Protein AF-G0WEN4-F1 (afdb_monomer)

Solvent-accessible surface area (backbone atoms only — not comparable to full-atom values): 15457 Å² total; per-residue (Å²): 142,81,85,82,82,86,81,86,85,87,88,85,77,70,65,64,64,54,50,54,54,47,44,39,50,52,14,53,48,41,38,72,76,72,48,90,82,70,64,63,64,61,52,27,54,52,49,50,52,52,52,55,47,43,39,59,76,50,73,64,43,35,66,63,39,35,53,49,34,23,53,53,16,22,63,47,12,55,55,48,44,57,59,51,42,69,76,64,69,64,76,86,68,91,45,61,66,60,43,51,50,46,42,24,37,26,50,36,22,50,75,70,70,35,70,41,48,80,43,76,64,41,96,84,54,44,30,36,28,38,34,41,87,70,56,77,73,52,75,88,61,80,62,55,83,78,43,32,78,63,44,53,89,68,31,32,57,35,13,24,51,35,22,29,36,42,74,72,34,33,43,42,53,51,46,78,78,39,36,47,74,57,73,39,98,48,29,30,35,39,40,33,59,76,48,73,59,81,74,94,66,61,80,89,56,47,66,58,54,52,50,48,52,47,48,54,50,54,48,49,49,52,53,48,52,52,50,50,52,50,49,50,52,51,50,54,67,55,52,78,76,61,79,85,87,78,55,70,70,65,48,60,52,60,49,45,49,51,48,49,52,50,50,47,49,54,46,49,68,48,54,80,72,111

Structure (mmCIF, N/CA/C/O backbone):
data_AF-G0WEN4-F1
#
_entry.id   AF-G0WEN4-F1
#
loop_
_atom_site.group_PDB
_atom_site.id
_atom_site.type_symbol
_atom_site.label_atom_id
_atom_site.label_alt_id
_atom_site.label_comp_id
_atom_site.label_asym_id
_atom_site.label_entity_id
_atom_site.label_seq_id
_atom_site.pdbx_PDB_ins_code
_atom_site.Cartn_x
_atom_site.Cartn_y
_atom_site.Cartn_z
_atom_site.occupancy
_atom_site.B_iso_or_equiv
_atom_site.auth_seq_id
_atom_site.auth_comp_id
_atom_site.auth_asym_id
_atom_site.auth_atom_id
_atom_site.pdbx_PDB_model_num
ATOM 1 N N . MET A 1 1 ? 58.212 -31.525 0.682 1.00 42.94 1 MET A N 1
ATOM 2 C CA . MET A 1 1 ? 57.878 -30.307 1.448 1.00 42.94 1 MET A CA 1
ATOM 3 C C . MET A 1 1 ? 57.367 -29.283 0.447 1.00 42.94 1 MET A C 1
ATOM 5 O O . MET A 1 1 ? 58.154 -28.543 -0.120 1.00 42.94 1 MET A O 1
ATOM 9 N N . SER A 1 2 ? 56.070 -29.336 0.143 1.00 37.16 2 SER A N 1
ATOM 10 C CA . SER A 1 2 ? 55.462 -28.580 -0.959 1.00 37.16 2 SER A CA 1
ATOM 11 C C . SER A 1 2 ? 54.205 -27.905 -0.418 1.00 37.16 2 SER A C 1
ATOM 13 O O . SER A 1 2 ? 53.206 -28.572 -0.162 1.00 37.16 2 SER A O 1
ATOM 15 N N . LYS A 1 3 ? 54.296 -26.601 -0.139 1.00 39.12 3 LYS A N 1
ATOM 16 C CA . LYS A 1 3 ? 53.162 -25.772 0.295 1.00 39.12 3 LYS A CA 1
ATOM 17 C C . LYS A 1 3 ? 52.240 -25.495 -0.905 1.00 39.12 3 LYS A C 1
ATOM 19 O O . LYS A 1 3 ? 52.767 -25.122 -1.953 1.00 39.12 3 LYS A O 1
ATOM 24 N N . PRO A 1 4 ? 50.907 -25.595 -0.773 1.00 37.31 4 PRO A N 1
ATOM 25 C CA . PRO A 1 4 ? 49.977 -25.099 -1.784 1.00 37.31 4 PRO A CA 1
ATOM 26 C C . PRO A 1 4 ? 49.772 -23.580 -1.647 1.00 37.31 4 PRO A C 1
ATOM 28 O O . PRO A 1 4 ? 49.665 -23.061 -0.535 1.00 37.31 4 PRO A O 1
ATOM 31 N N . GLN A 1 5 ? 49.692 -22.876 -2.779 1.00 36.72 5 GLN A N 1
ATOM 32 C CA . GLN A 1 5 ? 49.172 -21.506 -2.866 1.00 36.72 5 GLN A CA 1
ATOM 33 C C . GLN A 1 5 ? 47.636 -21.497 -2.716 1.00 36.72 5 GLN A C 1
ATOM 35 O O . GLN A 1 5 ? 46.987 -22.408 -3.232 1.00 36.72 5 GLN A O 1
ATOM 40 N N . PRO A 1 6 ? 47.028 -20.470 -2.090 1.00 37.00 6 PRO A N 1
ATOM 41 C CA . PRO A 1 6 ? 45.583 -20.284 -2.111 1.00 37.00 6 PRO A CA 1
ATOM 42 C C . PRO A 1 6 ? 45.168 -19.475 -3.351 1.00 37.00 6 PRO A C 1
ATOM 44 O O . PRO A 1 6 ? 45.497 -18.297 -3.484 1.00 37.00 6 PRO A O 1
ATOM 47 N N . SER A 1 7 ? 44.429 -20.104 -4.266 1.00 32.62 7 SER A N 1
ATOM 48 C CA . SER A 1 7 ? 43.727 -19.424 -5.356 1.00 32.62 7 SER A CA 1
ATOM 49 C C . SER A 1 7 ? 42.501 -18.695 -4.802 1.00 32.62 7 SER A C 1
ATOM 51 O O . SER A 1 7 ? 41.595 -19.321 -4.252 1.00 32.62 7 SER A O 1
ATOM 53 N N . GLY A 1 8 ? 42.489 -17.368 -4.932 1.00 30.45 8 GLY A N 1
ATOM 54 C CA . GLY A 1 8 ? 41.389 -16.510 -4.507 1.00 30.45 8 GLY A CA 1
ATOM 55 C C . GLY A 1 8 ? 40.106 -16.731 -5.311 1.00 30.45 8 GLY A C 1
ATOM 56 O O . GLY A 1 8 ? 40.125 -16.978 -6.515 1.00 30.45 8 GLY A O 1
ATOM 57 N N . THR A 1 9 ? 38.967 -16.603 -4.636 1.00 31.47 9 THR A N 1
ATOM 58 C CA . THR A 1 9 ? 37.650 -16.468 -5.265 1.00 31.47 9 THR A CA 1
ATOM 59 C C . THR A 1 9 ? 36.824 -15.492 -4.432 1.00 31.47 9 THR A C 1
ATOM 61 O O . THR A 1 9 ? 36.260 -15.858 -3.407 1.00 31.47 9 THR A O 1
ATOM 64 N N . THR A 1 10 ? 36.761 -14.235 -4.869 1.00 35.69 10 THR A N 1
ATOM 65 C CA . THR A 1 10 ? 35.838 -13.221 -4.336 1.00 35.69 10 THR A CA 1
ATOM 66 C C . THR A 1 10 ? 35.471 -12.247 -5.452 1.00 35.69 10 THR A C 1
ATOM 68 O O . THR A 1 10 ? 36.116 -11.223 -5.652 1.00 35.69 10 THR A O 1
ATOM 71 N N . SER A 1 11 ? 34.423 -12.572 -6.208 1.00 32.47 11 SER A N 1
ATOM 72 C CA . SER A 1 11 ? 33.846 -11.679 -7.224 1.00 32.47 11 SER A CA 1
ATOM 73 C C . SER A 1 11 ? 32.356 -11.967 -7.450 1.00 32.47 11 SER A C 1
ATOM 75 O O . SER A 1 11 ? 31.929 -12.268 -8.558 1.00 32.47 11 SER A O 1
ATOM 77 N N . ALA A 1 12 ? 31.539 -11.880 -6.392 1.00 32.66 12 ALA A N 1
ATOM 78 C CA . ALA A 1 12 ? 30.077 -11.997 -6.515 1.00 32.66 12 ALA A CA 1
ATOM 79 C C . ALA A 1 12 ? 29.258 -10.971 -5.697 1.00 32.66 12 ALA A C 1
ATOM 81 O O . ALA A 1 12 ? 28.034 -11.043 -5.695 1.00 32.66 12 ALA A O 1
ATOM 82 N N . THR A 1 13 ? 29.884 -9.988 -5.033 1.00 33.94 13 THR A N 1
ATOM 83 C CA . THR A 1 13 ? 29.186 -9.101 -4.067 1.00 33.94 13 THR A CA 1
ATOM 84 C C . THR A 1 13 ? 29.083 -7.623 -4.493 1.00 33.94 13 THR A C 1
ATOM 86 O O . THR A 1 13 ? 28.557 -6.803 -3.747 1.00 33.94 13 THR A O 1
ATOM 89 N N . SER A 1 14 ? 29.566 -7.234 -5.679 1.00 33.47 14 SER A N 1
ATOM 90 C CA . SER A 1 14 ? 29.659 -5.816 -6.092 1.00 33.47 14 SER A CA 1
ATOM 91 C C . SER A 1 14 ? 28.479 -5.287 -6.929 1.00 33.47 14 SER A C 1
ATOM 93 O O . SER A 1 14 ? 28.271 -4.073 -6.985 1.00 33.47 14 SER A O 1
ATOM 95 N N . SER A 1 15 ? 27.676 -6.156 -7.549 1.00 39.50 15 SER A N 1
ATOM 96 C CA . SER A 1 15 ? 26.618 -5.760 -8.496 1.00 39.50 15 SER A CA 1
ATOM 97 C C . SER A 1 15 ? 25.336 -5.243 -7.825 1.00 39.50 15 SER A C 1
ATOM 99 O O . SER A 1 15 ? 24.789 -4.229 -8.256 1.00 39.50 15 SER A O 1
ATOM 101 N N . SER A 1 16 ? 24.895 -5.859 -6.725 1.00 48.50 16 SER A N 1
ATOM 102 C CA . SER A 1 16 ? 23.655 -5.487 -6.019 1.00 48.50 16 SER A CA 1
ATOM 103 C C . SER A 1 16 ? 23.745 -4.127 -5.315 1.00 48.50 16 SER A C 1
ATOM 105 O O . SER A 1 16 ? 22.834 -3.308 -5.411 1.00 48.50 16 SER A O 1
ATOM 107 N N . SER A 1 17 ? 24.877 -3.821 -4.673 1.00 54.62 17 SER A N 1
ATOM 108 C CA . SER A 1 17 ? 25.069 -2.544 -3.961 1.00 54.62 17 SER A CA 1
ATOM 109 C C . SER A 1 17 ? 25.081 -1.319 -4.886 1.00 54.62 17 SER A C 1
ATOM 111 O O . SER A 1 17 ? 24.659 -0.232 -4.485 1.00 54.62 17 SER A O 1
ATOM 113 N N . SER A 1 18 ? 25.531 -1.492 -6.130 1.00 61.03 18 SER A N 1
ATOM 114 C CA . SER A 1 18 ? 25.559 -0.431 -7.143 1.00 61.03 18 SER A CA 1
ATOM 115 C C . SER A 1 18 ? 24.158 -0.156 -7.703 1.00 61.03 18 SER A C 1
ATOM 117 O O . SER A 1 18 ? 23.782 1.005 -7.865 1.00 61.03 18 SER A O 1
ATOM 119 N N . GLN A 1 19 ? 23.348 -1.203 -7.903 1.00 66.25 19 GLN A N 1
ATOM 120 C CA . GLN A 1 19 ? 21.940 -1.073 -8.298 1.00 66.25 19 GLN A CA 1
ATOM 121 C C . GLN A 1 19 ? 21.082 -0.411 -7.213 1.00 66.25 19 GLN A C 1
ATOM 123 O O . GLN A 1 19 ? 20.338 0.514 -7.526 1.00 66.25 19 GLN A O 1
ATOM 128 N N . ILE A 1 20 ? 21.237 -0.795 -5.942 1.00 73.00 20 ILE A N 1
ATOM 129 C CA . ILE A 1 20 ? 20.503 -0.191 -4.813 1.00 73.00 20 ILE A CA 1
ATOM 130 C C . ILE A 1 20 ? 20.785 1.315 -4.706 1.00 73.00 20 ILE A C 1
ATOM 132 O O . ILE A 1 20 ? 19.867 2.122 -4.545 1.00 73.00 20 ILE A O 1
ATOM 136 N N . LYS A 1 21 ? 22.059 1.714 -4.834 1.00 71.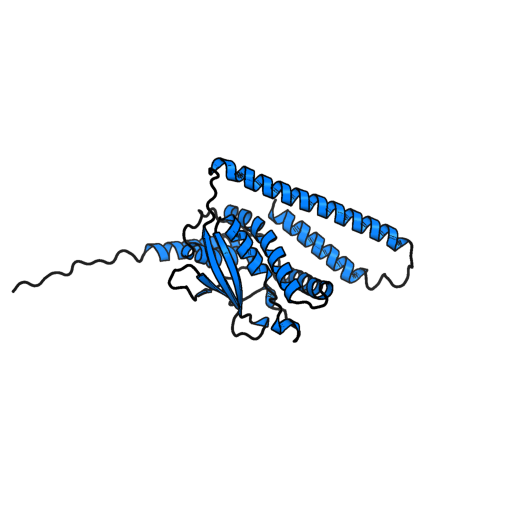44 21 LYS A N 1
ATOM 137 C CA . LYS A 1 21 ? 22.451 3.133 -4.840 1.00 71.44 21 LYS A CA 1
ATOM 138 C C . LYS A 1 21 ? 21.837 3.879 -6.021 1.00 71.44 21 LYS A C 1
ATOM 140 O O . LYS A 1 21 ? 21.329 4.980 -5.830 1.00 71.44 21 LYS A O 1
ATOM 145 N N . SER A 1 22 ? 21.840 3.273 -7.208 1.00 78.69 22 SER A N 1
ATOM 146 C CA . SER A 1 22 ? 21.204 3.853 -8.391 1.00 78.69 22 SER A CA 1
ATOM 147 C C . SER A 1 22 ? 19.699 4.043 -8.194 1.00 78.69 22 SER A C 1
ATOM 149 O O . SER A 1 22 ? 19.199 5.128 -8.459 1.00 78.69 22 SER A O 1
ATOM 151 N N . LEU A 1 23 ? 18.982 3.037 -7.681 1.00 76.94 23 LEU A N 1
ATOM 152 C CA . LEU A 1 23 ? 17.534 3.106 -7.443 1.00 76.94 23 LEU A CA 1
ATOM 153 C C . LEU A 1 23 ? 17.168 4.203 -6.440 1.00 76.94 23 LEU A C 1
ATOM 155 O O . LEU A 1 23 ? 16.237 4.975 -6.671 1.00 76.94 23 LEU A O 1
ATOM 159 N N . LYS A 1 24 ? 17.938 4.316 -5.353 1.00 77.31 24 LYS A N 1
ATOM 160 C CA . LYS A 1 24 ? 17.743 5.375 -4.360 1.00 77.31 24 LYS A CA 1
ATOM 161 C C . LYS A 1 24 ? 17.952 6.766 -4.967 1.00 77.31 24 LYS A C 1
ATOM 163 O O . LYS A 1 24 ? 17.134 7.654 -4.741 1.00 77.31 24 LYS A O 1
ATOM 168 N N . LEU A 1 25 ? 19.005 6.945 -5.769 1.00 81.19 25 LEU A N 1
ATOM 169 C CA . LEU A 1 25 ? 19.270 8.208 -6.465 1.00 81.19 25 LEU A CA 1
ATOM 170 C C . LEU A 1 25 ? 18.162 8.548 -7.467 1.00 81.19 25 LEU A C 1
ATOM 172 O O . LEU A 1 25 ? 17.709 9.687 -7.498 1.00 81.19 25 LEU A O 1
ATOM 176 N N . THR A 1 26 ? 17.680 7.568 -8.232 1.00 77.12 26 THR A N 1
ATOM 177 C CA . THR A 1 26 ? 16.555 7.748 -9.159 1.00 77.12 26 THR A CA 1
ATOM 178 C C . THR A 1 26 ? 15.280 8.168 -8.425 1.00 77.12 26 THR A C 1
ATOM 180 O O . THR A 1 26 ? 14.601 9.094 -8.865 1.00 77.12 26 THR A O 1
ATOM 183 N N . GLY A 1 27 ? 14.965 7.535 -7.289 1.00 73.12 27 GLY A N 1
ATOM 184 C CA . GLY A 1 27 ? 13.808 7.905 -6.469 1.00 73.12 27 GLY A CA 1
ATOM 185 C C . GLY A 1 27 ? 13.903 9.336 -5.932 1.00 73.12 27 GLY A C 1
ATOM 186 O O . GLY A 1 27 ? 12.938 10.097 -6.016 1.00 73.12 27 GLY A O 1
ATOM 187 N N . GLU A 1 28 ? 15.076 9.731 -5.429 1.00 79.12 28 GLU A N 1
ATOM 188 C CA . GLU A 1 28 ? 15.311 11.092 -4.937 1.00 79.12 28 GLU A CA 1
ATOM 189 C C . GLU A 1 28 ? 15.283 12.153 -6.046 1.00 79.12 28 GLU A C 1
ATOM 191 O O . GLU A 1 28 ? 14.745 13.239 -5.826 1.00 79.12 28 GLU A O 1
ATOM 196 N N . ASP A 1 29 ? 15.843 11.858 -7.220 1.00 79.62 29 ASP A N 1
ATOM 197 C CA . ASP A 1 29 ? 15.862 12.770 -8.367 1.00 79.62 29 ASP A CA 1
ATOM 198 C C . ASP A 1 29 ? 14.449 13.033 -8.900 1.00 79.62 29 ASP A C 1
ATOM 200 O O . ASP A 1 29 ? 14.045 14.186 -9.054 1.00 79.62 29 ASP A O 1
ATOM 204 N N . ILE A 1 30 ? 13.652 11.977 -9.087 1.00 76.94 30 ILE A N 1
ATOM 205 C CA . ILE A 1 30 ? 12.267 12.103 -9.558 1.00 76.94 30 ILE A CA 1
ATOM 206 C C . ILE A 1 30 ? 11.433 12.902 -8.554 1.00 76.94 30 ILE A C 1
ATOM 208 O O . ILE A 1 30 ? 10.743 13.839 -8.952 1.00 76.94 30 ILE A O 1
ATOM 212 N N . TRP A 1 31 ? 11.552 12.600 -7.257 1.00 75.12 31 TRP A N 1
ATOM 213 C CA . TRP A 1 31 ? 10.856 13.351 -6.209 1.00 75.12 31 TRP A CA 1
ATOM 214 C C . TRP A 1 31 ? 11.203 14.847 -6.215 1.00 75.12 31 TRP A C 1
ATOM 216 O O . TRP A 1 31 ? 10.349 15.699 -5.954 1.00 75.12 31 TRP A O 1
ATOM 226 N N . LYS A 1 32 ? 12.466 15.193 -6.485 1.00 73.06 32 LYS A N 1
ATOM 227 C CA . LYS A 1 32 ? 12.924 16.588 -6.493 1.00 73.06 32 LYS A CA 1
ATOM 228 C C . LYS A 1 32 ? 12.517 17.332 -7.761 1.00 73.06 32 LYS A C 1
ATOM 230 O O . LYS A 1 32 ? 12.075 18.471 -7.646 1.00 73.06 32 LYS A O 1
ATOM 235 N N . ASN A 1 33 ? 12.649 16.693 -8.921 1.00 72.31 33 ASN A N 1
ATOM 236 C CA . ASN A 1 33 ? 12.664 17.376 -10.215 1.00 72.31 33 ASN A CA 1
ATOM 237 C C . ASN A 1 33 ? 11.445 17.086 -11.102 1.00 72.31 33 ASN A C 1
ATOM 239 O O . ASN A 1 33 ? 11.198 17.831 -12.046 1.00 72.31 33 ASN A O 1
ATOM 243 N N . LYS A 1 34 ? 10.700 16.006 -10.844 1.00 61.50 34 LYS A N 1
ATOM 244 C CA . LYS A 1 34 ? 9.644 15.504 -11.745 1.00 61.50 34 LYS A CA 1
ATOM 245 C C . LYS A 1 34 ? 8.315 15.214 -11.052 1.00 61.50 34 LYS A C 1
ATOM 247 O O . LYS A 1 34 ? 7.421 14.649 -11.680 1.00 61.50 34 LYS A O 1
ATOM 252 N N . THR A 1 35 ? 8.164 15.578 -9.783 1.00 62.19 35 THR A N 1
ATOM 253 C CA . THR A 1 35 ? 6.914 15.382 -9.044 1.00 62.19 35 THR A CA 1
ATOM 254 C C . THR A 1 35 ? 6.305 16.725 -8.677 1.00 62.19 35 THR A C 1
ATOM 256 O O . THR A 1 35 ? 6.923 17.520 -7.969 1.00 62.19 35 THR A O 1
ATOM 259 N N . GLU A 1 36 ? 5.076 16.967 -9.137 1.00 62.00 36 GLU A N 1
ATOM 260 C CA . GLU A 1 36 ? 4.246 18.044 -8.606 1.00 62.00 36 GLU A CA 1
ATOM 261 C C . GLU A 1 36 ? 3.913 17.726 -7.149 1.00 62.00 36 GLU A C 1
ATOM 263 O O . GLU A 1 36 ? 3.283 16.712 -6.840 1.00 62.00 36 GLU A O 1
ATOM 268 N N . LYS A 1 37 ? 4.401 18.567 -6.238 1.00 66.31 37 LYS A N 1
ATOM 269 C CA . LYS A 1 37 ? 4.228 18.368 -4.801 1.00 66.31 37 LYS A CA 1
ATOM 270 C C . LYS A 1 37 ? 2.941 19.036 -4.364 1.00 66.31 37 LYS A C 1
ATOM 272 O O . LYS A 1 37 ? 2.753 20.231 -4.574 1.00 66.31 37 LYS A O 1
ATOM 277 N N . ILE A 1 38 ? 2.089 18.266 -3.709 1.00 62.66 38 ILE A N 1
ATOM 278 C CA . ILE A 1 38 ? 0.928 18.791 -2.997 1.00 62.66 38 ILE A CA 1
ATOM 279 C C . ILE A 1 38 ? 1.221 18.749 -1.513 1.00 62.66 38 ILE A C 1
ATOM 281 O O . ILE A 1 38 ? 2.008 17.923 -1.053 1.00 62.66 38 ILE A O 1
ATOM 285 N N . ASN A 1 39 ? 0.608 19.674 -0.777 1.00 73.06 39 ASN A N 1
ATOM 286 C CA . ASN A 1 39 ? 0.724 19.703 0.669 1.00 73.06 39 ASN A CA 1
ATOM 287 C C . ASN A 1 39 ? 0.249 18.358 1.254 1.00 73.06 39 ASN A C 1
ATOM 289 O O . ASN A 1 39 ? -0.906 17.967 1.064 1.00 73.06 39 ASN A O 1
ATOM 293 N N . THR A 1 40 ? 1.144 17.673 1.967 1.00 75.06 40 THR A N 1
ATOM 294 C CA . THR A 1 40 ? 0.871 16.407 2.653 1.00 75.06 40 THR A CA 1
ATOM 295 C C . THR A 1 40 ? -0.325 16.526 3.595 1.00 75.06 40 THR A C 1
ATOM 297 O O . THR A 1 40 ? -1.159 15.630 3.625 1.00 75.06 40 THR A O 1
ATOM 300 N N . GLU A 1 41 ? -0.490 17.660 4.280 1.00 77.38 41 GLU A N 1
ATOM 301 C CA . GLU A 1 41 ? -1.618 17.897 5.189 1.00 77.38 41 GLU A CA 1
ATOM 302 C C . GLU A 1 41 ? -2.958 17.860 4.452 1.00 77.38 41 GLU A C 1
ATOM 304 O O . GLU A 1 41 ? -3.919 17.259 4.926 1.00 77.38 41 GLU A O 1
ATOM 309 N N . LEU A 1 42 ? -3.026 18.457 3.257 1.00 79.25 42 LEU A N 1
ATOM 310 C CA . LEU A 1 42 ? -4.241 18.438 2.446 1.00 79.25 42 LEU A CA 1
ATOM 311 C C . LEU A 1 42 ? -4.611 17.000 2.071 1.00 79.25 42 LEU A C 1
ATOM 313 O O . LEU A 1 42 ? -5.787 16.634 2.117 1.00 79.25 42 LEU A O 1
ATOM 317 N N . PHE A 1 43 ? -3.615 16.183 1.726 1.00 78.44 43 PHE A N 1
ATOM 318 C CA . PHE A 1 43 ? -3.816 14.772 1.420 1.00 78.44 43 PHE A CA 1
ATOM 319 C C . PHE A 1 43 ? -4.270 13.979 2.654 1.00 78.44 43 PHE A C 1
ATOM 321 O O . PHE A 1 43 ? -5.266 13.260 2.572 1.00 78.44 43 PHE A O 1
ATOM 328 N N . THR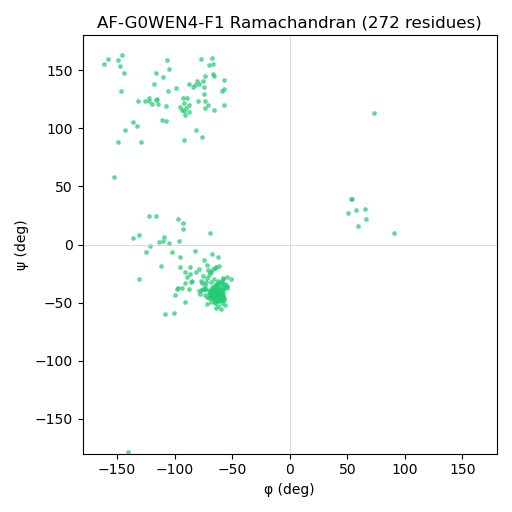 A 1 44 ? -3.620 14.168 3.803 1.00 81.00 44 THR A N 1
ATOM 329 C CA . THR A 1 44 ? -3.960 13.497 5.067 1.00 81.00 44 THR A CA 1
ATOM 330 C C . THR A 1 44 ? -5.362 13.866 5.552 1.00 81.00 44 THR A C 1
ATOM 332 O O . THR A 1 44 ? -6.147 12.979 5.884 1.00 81.00 44 THR A O 1
ATOM 335 N N . LEU A 1 45 ? -5.739 15.148 5.508 1.00 82.44 45 LEU A N 1
ATOM 336 C CA . LEU A 1 45 ? -7.083 15.611 5.878 1.00 82.44 45 LEU A CA 1
ATOM 337 C C . LEU A 1 45 ? -8.158 15.085 4.921 1.00 82.44 45 LEU A C 1
ATOM 339 O O . LEU A 1 45 ? -9.237 14.671 5.347 1.00 82.44 45 LEU A O 1
ATOM 343 N N . THR A 1 46 ? -7.854 15.064 3.623 1.00 84.81 46 THR A N 1
ATOM 344 C CA . THR A 1 46 ? -8.747 14.498 2.606 1.00 84.81 46 THR A CA 1
ATOM 345 C C . THR A 1 46 ? -8.973 13.009 2.851 1.00 84.81 46 THR A C 1
ATOM 347 O O . THR A 1 46 ? -10.114 12.545 2.831 1.00 84.81 46 THR A O 1
ATOM 350 N N . TYR A 1 47 ? -7.901 12.267 3.131 1.00 87.25 47 TYR A N 1
ATOM 351 C CA . TYR A 1 47 ? -7.985 10.851 3.458 1.00 87.25 47 TYR A CA 1
ATOM 352 C C . TYR A 1 47 ? -8.782 10.610 4.744 1.00 87.25 47 TYR A C 1
ATOM 354 O O . TYR A 1 47 ? -9.709 9.803 4.737 1.00 87.25 47 TYR A O 1
ATOM 362 N N . GLY A 1 48 ? -8.518 11.374 5.807 1.00 87.38 48 GLY A N 1
ATOM 363 C CA . GLY A 1 48 ? -9.273 11.292 7.059 1.00 87.38 48 GLY A CA 1
ATOM 364 C C . GLY A 1 48 ? -10.768 11.556 6.874 1.00 87.38 48 GLY A C 1
ATOM 365 O O . GLY A 1 48 ? -11.595 10.845 7.447 1.00 87.38 48 GLY A O 1
ATOM 366 N N . SER A 1 49 ? -11.141 12.504 6.004 1.00 87.31 49 SER A N 1
ATOM 367 C CA . SER A 1 49 ? -12.547 12.734 5.650 1.00 87.31 49 SER A CA 1
ATOM 368 C C . SER A 1 49 ? -13.174 11.537 4.933 1.00 87.31 49 SER A C 1
ATOM 370 O O . SER A 1 49 ? -14.339 11.239 5.192 1.00 87.31 49 SER A O 1
ATOM 372 N N . ILE A 1 50 ? -12.437 10.858 4.046 1.00 85.62 50 ILE A N 1
ATOM 373 C CA . ILE A 1 50 ? -12.920 9.647 3.366 1.00 85.62 50 ILE A CA 1
ATOM 374 C C . ILE A 1 50 ? -13.137 8.529 4.387 1.00 85.62 50 ILE A C 1
ATOM 376 O O . ILE A 1 50 ? -14.211 7.934 4.408 1.00 85.62 50 ILE A O 1
ATOM 380 N N . VAL A 1 51 ? -12.159 8.264 5.262 1.00 87.31 51 VAL A N 1
ATOM 381 C CA . VAL A 1 51 ? -12.280 7.203 6.276 1.00 87.31 51 VAL A CA 1
ATOM 382 C C . VAL A 1 51 ? -13.442 7.488 7.226 1.00 87.31 51 VAL A C 1
ATOM 384 O O . VAL A 1 51 ? -14.275 6.614 7.452 1.00 87.31 51 VAL A O 1
ATOM 387 N N . SER A 1 52 ? -13.554 8.722 7.726 1.00 86.88 52 SER A N 1
ATOM 388 C CA . SER A 1 52 ? -14.655 9.134 8.604 1.00 86.88 52 SER A CA 1
ATOM 389 C C . SER A 1 52 ? -16.019 8.959 7.933 1.00 86.88 52 SER A C 1
ATOM 391 O O . SER A 1 52 ? -16.955 8.434 8.539 1.00 86.88 52 SER A O 1
ATOM 393 N N . GLN A 1 53 ? -16.132 9.329 6.655 1.00 86.06 53 GLN A N 1
ATOM 394 C CA . GLN A 1 53 ? -17.359 9.115 5.900 1.00 86.06 53 GLN A CA 1
ATOM 395 C C . GLN A 1 53 ? -17.686 7.626 5.744 1.00 86.06 53 GLN A C 1
ATOM 397 O O . GLN A 1 53 ? -18.819 7.243 6.011 1.00 86.06 53 GLN A O 1
ATOM 402 N N . LEU A 1 54 ? -16.718 6.783 5.371 1.00 83.19 54 LEU A N 1
ATOM 403 C CA . LEU A 1 54 ? -16.942 5.340 5.232 1.00 83.19 54 LEU A CA 1
ATOM 404 C C . LEU A 1 54 ? -17.385 4.714 6.561 1.00 83.19 54 LEU A C 1
ATOM 406 O O . LEU A 1 54 ? -18.325 3.924 6.579 1.00 83.19 54 LEU A O 1
ATOM 410 N N . CYS A 1 55 ? -16.770 5.106 7.680 1.00 86.75 55 CYS A N 1
ATOM 411 C CA . CYS A 1 55 ? -17.180 4.653 9.009 1.00 86.75 55 CYS A CA 1
ATOM 412 C C . CYS A 1 55 ? -18.636 5.028 9.330 1.00 86.75 55 CYS A C 1
ATOM 414 O O . CYS A 1 55 ? -19.360 4.223 9.918 1.00 86.75 55 CYS A O 1
ATOM 416 N N . ASN A 1 56 ? -19.082 6.221 8.929 1.00 87.38 56 ASN A N 1
ATOM 417 C CA . ASN A 1 56 ? -20.470 6.650 9.112 1.00 87.38 56 ASN A CA 1
ATOM 418 C C . ASN A 1 56 ? -21.433 5.903 8.177 1.00 87.38 56 ASN A C 1
ATOM 420 O O . ASN A 1 56 ? -22.473 5.423 8.627 1.00 87.38 56 ASN A O 1
ATOM 424 N N . ASP A 1 57 ? -21.074 5.766 6.900 1.00 86.31 57 ASP A N 1
ATOM 425 C CA . ASP A 1 57 ? -21.901 5.125 5.873 1.00 86.31 57 ASP A CA 1
ATOM 426 C C . ASP A 1 57 ? -22.118 3.629 6.166 1.00 86.31 57 ASP A C 1
ATOM 428 O O . ASP A 1 57 ? -23.213 3.104 5.952 1.00 86.31 57 ASP A O 1
ATOM 432 N N . PHE A 1 58 ? -21.107 2.952 6.720 1.00 87.75 58 PHE A N 1
ATOM 433 C CA . PHE A 1 58 ? -21.179 1.545 7.128 1.00 87.75 58 PHE A CA 1
ATOM 434 C C . PHE A 1 58 ? -21.573 1.338 8.595 1.00 87.75 58 PHE A C 1
ATOM 436 O O . PHE A 1 58 ? -21.452 0.227 9.099 1.00 87.75 58 PHE A O 1
ATOM 443 N N . GLN A 1 59 ? -22.067 2.370 9.288 1.00 88.25 59 GLN A N 1
ATOM 444 C CA . GLN A 1 59 ? -22.554 2.260 10.671 1.00 88.25 59 GLN A CA 1
ATOM 445 C C . GLN A 1 59 ? -21.526 1.633 11.636 1.00 88.25 59 GLN A C 1
ATOM 447 O O . GLN A 1 59 ? -21.893 0.874 12.530 1.00 88.25 59 GLN A O 1
ATOM 452 N N . ARG A 1 60 ? -20.241 1.983 11.472 1.00 84.62 60 ARG A N 1
ATOM 453 C CA . ARG A 1 60 ? -19.098 1.472 12.259 1.00 84.62 60 ARG A CA 1
ATOM 454 C C . ARG A 1 60 ? -18.799 -0.024 12.065 1.00 84.62 60 ARG A C 1
ATOM 456 O O . ARG A 1 60 ? -18.132 -0.622 12.899 1.00 84.62 60 ARG A O 1
ATOM 463 N N . ASP A 1 61 ? -19.239 -0.619 10.957 1.00 91.19 61 ASP A N 1
ATOM 464 C CA . ASP A 1 61 ? -18.777 -1.937 10.505 1.00 91.19 61 ASP A CA 1
ATOM 465 C C . ASP A 1 61 ? -17.374 -1.810 9.879 1.00 91.19 61 ASP A C 1
ATOM 467 O O . ASP A 1 61 ? -17.217 -1.471 8.699 1.00 91.19 61 ASP A O 1
ATOM 471 N N . PHE A 1 62 ? -16.338 -2.011 10.697 1.00 91.69 62 PHE A N 1
ATOM 472 C CA . PHE A 1 62 ? -14.949 -1.768 10.305 1.00 91.69 62 PHE A CA 1
ATOM 473 C C . PHE A 1 62 ? -14.419 -2.780 9.282 1.00 91.69 62 PHE A C 1
ATOM 475 O O . PHE A 1 62 ? -13.549 -2.426 8.485 1.00 91.69 62 PHE A O 1
ATOM 482 N N . GLU A 1 63 ? -14.961 -3.999 9.231 1.00 92.06 63 GLU A N 1
ATOM 483 C CA . GLU A 1 63 ? -14.601 -4.989 8.209 1.00 92.06 63 GLU A CA 1
ATOM 484 C C . GLU A 1 63 ? -14.984 -4.489 6.813 1.00 92.06 63 GLU A C 1
ATOM 486 O O . GLU A 1 63 ? -14.137 -4.426 5.916 1.00 92.06 63 GLU A O 1
ATOM 491 N N . LYS A 1 64 ? -16.223 -4.009 6.645 1.00 91.06 64 LYS A N 1
ATOM 492 C CA . LYS A 1 64 ? -16.666 -3.417 5.372 1.00 91.06 64 LYS A CA 1
ATOM 493 C C . LYS A 1 64 ? -15.886 -2.162 5.007 1.00 91.06 64 LYS A C 1
ATOM 495 O O . LYS A 1 64 ? -15.616 -1.931 3.824 1.00 91.06 64 LYS A O 1
ATOM 500 N N . VAL A 1 65 ? -15.516 -1.345 5.996 1.00 90.81 65 VAL A N 1
ATOM 501 C CA . VAL A 1 65 ? -14.660 -0.172 5.765 1.00 90.81 65 VAL A CA 1
ATOM 502 C C . VAL A 1 65 ? -13.298 -0.620 5.232 1.00 90.81 65 VAL A C 1
ATOM 504 O O . VAL A 1 65 ? -12.851 -0.098 4.211 1.00 90.81 65 VAL A O 1
ATOM 507 N N . ASN A 1 66 ? -12.673 -1.626 5.847 1.00 93.94 66 ASN A N 1
ATOM 508 C CA . ASN A 1 66 ? -11.391 -2.171 5.401 1.00 93.94 66 ASN A CA 1
ATOM 509 C C . ASN A 1 66 ? -11.459 -2.711 3.967 1.00 93.94 66 ASN A C 1
ATOM 511 O O . ASN A 1 66 ? -10.568 -2.411 3.169 1.00 93.94 66 ASN A O 1
ATOM 515 N N . GLU A 1 67 ? -12.506 -3.465 3.622 1.00 93.38 67 GLU A N 1
ATOM 516 C CA . GLU A 1 67 ? -12.727 -3.973 2.262 1.00 93.38 67 GLU A CA 1
ATOM 517 C C . GLU A 1 67 ? -12.874 -2.836 1.243 1.00 93.38 67 GLU A C 1
ATOM 519 O O . GLU A 1 67 ? -12.281 -2.878 0.159 1.00 93.38 67 GLU A O 1
ATOM 524 N N . ASN A 1 68 ? -13.621 -1.783 1.590 1.00 89.56 68 ASN A N 1
ATOM 525 C CA . ASN A 1 68 ? -13.803 -0.627 0.715 1.00 89.56 68 ASN A CA 1
ATOM 526 C C . ASN A 1 68 ? -12.513 0.178 0.545 1.00 89.56 68 ASN A C 1
ATOM 528 O O . ASN A 1 68 ? -12.186 0.552 -0.581 1.00 89.56 68 ASN A O 1
ATOM 532 N N . LEU A 1 69 ? -11.749 0.397 1.619 1.00 90.69 69 LEU A N 1
ATOM 533 C CA . LEU A 1 69 ? -10.439 1.050 1.552 1.00 90.69 69 LEU A CA 1
ATOM 534 C C . LEU A 1 69 ? -9.474 0.259 0.665 1.00 90.69 69 LEU A C 1
ATOM 536 O O . LEU A 1 69 ? -8.818 0.838 -0.204 1.00 90.69 69 LEU A O 1
ATOM 540 N N . PHE A 1 70 ? -9.439 -1.067 0.819 1.00 92.12 70 PHE A N 1
ATOM 541 C CA . PHE A 1 70 ? -8.627 -1.942 -0.021 1.00 92.12 70 PHE A CA 1
ATOM 542 C C . PHE A 1 70 ? -9.051 -1.865 -1.494 1.00 92.12 70 PHE A C 1
ATOM 544 O O . PHE A 1 70 ? -8.218 -1.666 -2.377 1.00 92.12 70 PHE A O 1
ATOM 551 N N . SER A 1 71 ? -10.352 -1.973 -1.774 1.00 88.12 71 SER A N 1
ATOM 552 C CA . SER A 1 71 ? -10.902 -1.904 -3.133 1.00 88.12 71 SER A CA 1
ATOM 553 C C . SER A 1 71 ? -10.642 -0.546 -3.796 1.00 88.12 71 SER A C 1
ATOM 555 O O . SER A 1 71 ? -10.242 -0.470 -4.963 1.00 88.12 71 SER A O 1
ATOM 557 N N . MET A 1 72 ? -10.802 0.549 -3.048 1.00 86.19 72 MET A N 1
ATOM 558 C CA . MET A 1 72 ? -10.466 1.893 -3.511 1.00 86.19 72 MET A CA 1
ATOM 559 C C . MET A 1 72 ? -8.978 1.987 -3.856 1.00 86.19 72 MET A C 1
ATOM 561 O O . MET A 1 72 ? -8.635 2.411 -4.961 1.00 86.19 72 MET A O 1
ATOM 565 N N . GLY A 1 73 ? -8.106 1.506 -2.967 1.00 86.69 73 GLY A N 1
ATOM 566 C CA . GLY A 1 73 ? -6.665 1.447 -3.194 1.00 86.69 73 GLY A CA 1
ATOM 567 C C . GLY A 1 73 ? -6.292 0.636 -4.434 1.00 86.69 73 GLY A C 1
ATOM 568 O O . GLY A 1 73 ? -5.510 1.106 -5.254 1.00 86.69 73 GLY A O 1
ATOM 569 N N . TYR A 1 74 ? -6.899 -0.535 -4.633 1.00 86.56 74 TYR A N 1
ATOM 570 C CA . TYR A 1 74 ? -6.653 -1.389 -5.801 1.00 86.56 74 TYR A CA 1
ATOM 571 C C . TYR A 1 74 ? -6.918 -0.652 -7.116 1.00 86.56 74 TYR A C 1
ATOM 573 O O . TYR A 1 74 ? -6.066 -0.631 -8.007 1.00 86.56 74 TYR A O 1
ATOM 581 N N . ASN A 1 75 ? -8.058 0.034 -7.219 1.00 85.06 75 ASN A N 1
ATOM 582 C CA . ASN A 1 75 ? -8.401 0.807 -8.414 1.00 85.06 75 ASN A CA 1
ATOM 583 C C . ASN A 1 75 ? -7.428 1.971 -8.665 1.00 85.06 75 ASN A C 1
ATOM 585 O O . ASN A 1 75 ? -7.151 2.307 -9.820 1.00 85.06 75 ASN A O 1
ATOM 589 N N . ILE A 1 76 ? -6.904 2.579 -7.598 1.00 85.44 76 ILE A N 1
ATOM 590 C CA . ILE A 1 76 ? -5.877 3.621 -7.683 1.00 85.44 76 ILE A CA 1
ATOM 591 C C . ILE A 1 76 ? -4.559 3.012 -8.168 1.00 85.44 76 ILE A C 1
ATOM 593 O O . ILE A 1 76 ? -3.991 3.505 -9.139 1.00 85.44 76 ILE A O 1
ATOM 597 N N . GLY A 1 77 ? -4.111 1.910 -7.562 1.00 82.81 77 GLY A N 1
ATOM 598 C CA . GLY A 1 77 ? -2.859 1.225 -7.896 1.00 82.81 77 GLY A CA 1
ATOM 599 C C . GLY A 1 77 ? -2.783 0.772 -9.352 1.00 82.81 77 GLY A C 1
ATOM 600 O O . GLY A 1 77 ? -1.763 0.976 -10.010 1.00 82.81 77 GLY A O 1
ATOM 601 N N . VAL A 1 78 ? -3.893 0.258 -9.891 1.00 82.00 78 VAL A N 1
ATOM 602 C CA . VAL A 1 78 ? -4.009 -0.145 -11.304 1.00 82.00 78 VAL A CA 1
ATOM 603 C C . VAL A 1 78 ? -3.725 1.010 -12.273 1.00 82.00 78 VAL A C 1
ATOM 605 O O . VAL A 1 78 ? -3.246 0.775 -13.379 1.00 82.00 78 VAL A O 1
ATOM 608 N N . ARG A 1 79 ? -4.010 2.257 -11.878 1.00 82.69 79 ARG A N 1
ATOM 609 C CA . ARG A 1 79 ? -3.749 3.457 -12.693 1.00 82.69 79 ARG A CA 1
ATOM 610 C C . ARG A 1 79 ? -2.397 4.089 -12.369 1.00 82.69 79 ARG A C 1
ATOM 612 O O . ARG A 1 79 ? -1.718 4.567 -13.270 1.00 82.69 79 ARG A O 1
ATOM 619 N N . LEU A 1 80 ? -2.008 4.074 -11.096 1.00 81.75 80 LEU A N 1
ATOM 620 C CA . LEU A 1 80 ? -0.784 4.696 -10.590 1.00 81.75 80 LEU A CA 1
ATOM 621 C C . LEU A 1 80 ? 0.481 4.070 -11.187 1.00 81.75 80 LEU A C 1
ATOM 623 O O . LEU A 1 80 ? 1.465 4.761 -11.435 1.00 81.75 80 LEU A O 1
ATOM 627 N N . ILE A 1 81 ? 0.448 2.762 -11.447 1.00 82.06 81 ILE A N 1
ATOM 628 C CA . ILE A 1 81 ? 1.585 2.028 -12.009 1.00 82.06 81 ILE A CA 1
ATOM 629 C C . ILE A 1 81 ? 2.033 2.556 -13.379 1.00 82.06 81 ILE A C 1
ATOM 631 O O . ILE A 1 81 ? 3.222 2.519 -13.683 1.00 82.06 81 ILE A O 1
ATOM 635 N N . GLU A 1 82 ? 1.117 3.077 -14.199 1.00 77.50 82 GLU A N 1
ATOM 636 C CA . GLU A 1 82 ? 1.462 3.629 -15.515 1.00 77.50 82 GLU A CA 1
ATOM 637 C C . GLU A 1 82 ? 2.297 4.905 -15.378 1.00 77.50 82 GLU A C 1
ATOM 639 O O . GLU A 1 82 ? 3.343 5.029 -16.015 1.00 77.50 82 GLU A O 1
ATOM 644 N N . ASP A 1 83 ? 1.877 5.810 -14.492 1.00 77.69 83 ASP A N 1
ATOM 645 C CA . ASP A 1 83 ? 2.614 7.035 -14.170 1.00 77.69 83 ASP A CA 1
ATOM 646 C C . ASP A 1 83 ? 3.980 6.708 -13.543 1.00 77.69 83 ASP A C 1
ATOM 648 O O . ASP A 1 83 ? 5.008 7.264 -13.934 1.00 77.69 83 ASP A O 1
ATOM 652 N N . PHE A 1 84 ? 4.027 5.714 -12.650 1.00 79.94 84 PHE A N 1
ATOM 653 C CA . PHE A 1 84 ? 5.280 5.243 -12.063 1.00 79.94 84 PHE A CA 1
ATOM 654 C C . PHE A 1 84 ? 6.273 4.736 -13.123 1.00 79.94 84 PHE A C 1
ATOM 656 O O . PHE A 1 84 ? 7.445 5.125 -13.115 1.00 79.94 84 PHE A O 1
ATOM 663 N N . LEU A 1 85 ? 5.825 3.888 -14.053 1.00 80.56 85 LEU A N 1
ATOM 664 C CA . LEU A 1 85 ? 6.679 3.349 -15.116 1.00 80.56 85 LEU A CA 1
ATOM 665 C C . LEU A 1 85 ? 7.106 4.433 -16.113 1.00 80.56 85 LEU A C 1
ATOM 667 O O . LEU A 1 85 ? 8.255 4.424 -16.555 1.00 80.56 85 LEU A O 1
ATOM 671 N N . ALA A 1 86 ? 6.230 5.393 -16.421 1.00 78.75 86 ALA A N 1
ATOM 672 C CA . ALA A 1 86 ? 6.550 6.516 -17.300 1.00 78.75 86 ALA A CA 1
ATOM 673 C C . ALA A 1 86 ? 7.645 7.427 -16.715 1.00 78.75 86 ALA A C 1
ATOM 675 O O . ALA A 1 86 ? 8.527 7.879 -17.445 1.00 78.75 86 ALA A O 1
ATOM 676 N N . ARG A 1 87 ? 7.629 7.668 -15.397 1.00 76.00 87 ARG A N 1
ATOM 677 C CA . ARG A 1 87 ? 8.629 8.514 -14.717 1.00 76.00 87 ARG A CA 1
ATOM 678 C C . ARG A 1 87 ? 9.962 7.814 -14.496 1.00 76.00 87 ARG A C 1
ATOM 680 O O . ARG A 1 87 ? 11.008 8.455 -14.596 1.00 76.00 87 ARG A O 1
ATOM 687 N N . THR A 1 88 ? 9.922 6.528 -14.153 1.00 76.06 88 THR A N 1
ATOM 688 C CA . THR A 1 88 ? 11.114 5.766 -13.751 1.00 76.06 88 THR A CA 1
ATOM 689 C C . THR A 1 88 ? 11.814 5.069 -14.913 1.00 76.06 88 THR A C 1
ATOM 691 O O . THR A 1 88 ? 13.005 4.788 -14.804 1.00 76.06 88 THR A O 1
ATOM 694 N N . ALA A 1 89 ? 11.101 4.792 -16.012 1.00 76.38 89 ALA A N 1
ATOM 695 C CA . ALA A 1 89 ? 11.591 4.025 -17.161 1.00 76.38 89 ALA A CA 1
ATOM 696 C C . ALA A 1 89 ? 12.239 2.676 -16.775 1.00 76.38 89 ALA A C 1
ATOM 698 O O . ALA A 1 89 ? 13.120 2.171 -17.474 1.00 76.38 89 ALA A O 1
ATOM 699 N N . LEU A 1 90 ? 11.818 2.091 -15.647 1.00 74.94 90 LEU A N 1
ATOM 700 C CA . LEU A 1 90 ? 12.385 0.846 -15.143 1.00 74.94 90 LEU A CA 1
ATOM 701 C C . LEU A 1 90 ? 11.886 -0.358 -15.955 1.00 74.94 90 LEU A C 1
ATOM 703 O O . LEU A 1 90 ? 10.699 -0.434 -16.291 1.00 74.94 90 LEU A O 1
ATOM 707 N N . PRO A 1 91 ? 12.761 -1.340 -16.238 1.00 73.06 91 PRO A N 1
ATOM 708 C CA . PRO A 1 91 ? 12.333 -2.605 -16.812 1.00 73.06 91 PRO A CA 1
ATOM 709 C C . PRO A 1 91 ? 11.491 -3.397 -15.804 1.00 73.06 91 PRO A C 1
ATOM 711 O O . PRO A 1 91 ? 11.557 -3.190 -14.589 1.00 73.06 91 PRO A O 1
ATOM 714 N N . ARG A 1 92 ? 10.710 -4.357 -16.310 1.00 71.25 92 ARG A N 1
ATOM 715 C CA . ARG A 1 92 ? 9.935 -5.264 -15.457 1.00 71.25 92 ARG A CA 1
ATOM 716 C C . ARG A 1 92 ? 10.871 -6.041 -14.526 1.00 71.25 92 ARG A C 1
ATOM 718 O O . ARG A 1 92 ? 11.849 -6.630 -14.974 1.00 71.25 92 ARG A O 1
ATOM 725 N N . CYS A 1 93 ? 10.530 -6.077 -13.242 1.00 76.31 93 CYS A N 1
ATOM 726 C CA . CYS A 1 93 ? 11.258 -6.868 -12.257 1.00 76.31 93 CYS A CA 1
ATOM 727 C C . CYS A 1 93 ? 10.941 -8.363 -12.421 1.00 76.31 93 CYS A C 1
ATOM 729 O O . CYS A 1 93 ? 9.775 -8.750 -12.467 1.00 76.31 93 CYS A O 1
ATOM 731 N N . GLU A 1 94 ? 11.976 -9.202 -12.487 1.00 73.56 94 GLU A N 1
ATOM 732 C CA . GLU A 1 94 ? 11.831 -10.664 -12.607 1.00 73.56 94 GLU A CA 1
ATOM 733 C C . GLU A 1 94 ? 11.653 -11.349 -11.247 1.00 73.56 94 GLU A C 1
ATOM 735 O O . GLU A 1 94 ? 10.956 -12.353 -11.133 1.00 73.56 94 GLU A O 1
ATOM 740 N N . ASN A 1 95 ? 12.266 -10.778 -10.207 1.00 80.88 95 ASN A N 1
ATOM 741 C CA . ASN A 1 95 ? 12.319 -11.347 -8.865 1.00 80.88 95 ASN A CA 1
ATOM 742 C C . ASN A 1 95 ? 11.600 -10.455 -7.851 1.00 80.88 95 ASN A C 1
ATOM 744 O O . ASN A 1 95 ? 11.663 -9.221 -7.923 1.00 80.88 95 ASN A O 1
ATOM 748 N N . LEU A 1 96 ? 10.995 -11.083 -6.838 1.00 86.62 96 LEU A N 1
ATOM 749 C CA . LEU A 1 96 ? 10.346 -10.363 -5.741 1.00 86.62 96 LEU A CA 1
ATOM 750 C C . LEU A 1 96 ? 11.343 -9.512 -4.938 1.00 86.62 96 LEU A C 1
ATOM 752 O O . LEU A 1 96 ? 10.987 -8.436 -4.474 1.00 86.62 96 LEU A O 1
ATOM 756 N N . VAL A 1 97 ? 12.604 -9.946 -4.845 1.00 88.62 97 VAL A N 1
ATOM 757 C CA . VAL A 1 97 ? 13.690 -9.189 -4.197 1.00 88.62 97 VAL A CA 1
ATOM 758 C C . VAL A 1 97 ? 13.892 -7.835 -4.872 1.00 88.62 97 VAL A C 1
ATOM 760 O O . VAL A 1 97 ? 13.730 -6.808 -4.224 1.00 88.62 97 VAL A O 1
ATOM 763 N N . ASN A 1 98 ? 14.122 -7.806 -6.185 1.00 87.38 98 ASN A N 1
ATOM 764 C CA . ASN A 1 98 ? 14.281 -6.543 -6.913 1.00 87.38 98 ASN A CA 1
ATOM 765 C C . ASN A 1 98 ? 13.003 -5.696 -6.831 1.00 87.38 98 ASN A C 1
ATOM 767 O O . ASN A 1 98 ? 13.064 -4.483 -6.661 1.00 87.38 98 ASN A O 1
ATOM 771 N N . THR A 1 99 ? 11.836 -6.346 -6.893 1.00 89.19 99 THR A N 1
ATOM 772 C CA . THR A 1 99 ? 10.538 -5.666 -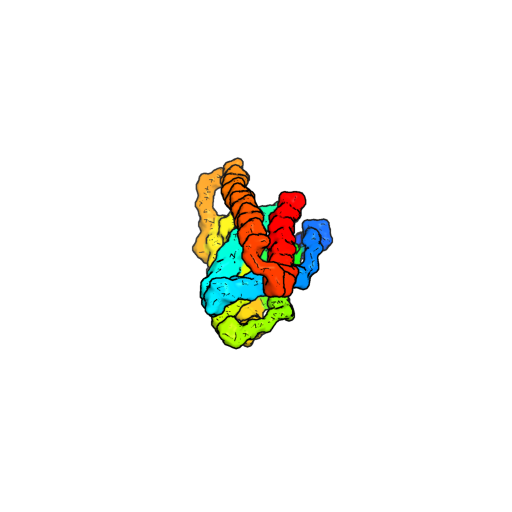6.778 1.00 89.19 99 THR A CA 1
ATOM 773 C C . THR A 1 99 ? 10.392 -4.959 -5.428 1.00 89.19 99 THR A C 1
ATOM 775 O O . THR A 1 99 ? 9.942 -3.818 -5.378 1.00 89.19 99 THR A O 1
ATOM 778 N N . SER A 1 100 ? 10.808 -5.602 -4.334 1.00 91.06 100 SER A N 1
ATOM 779 C CA . SER A 1 100 ? 10.752 -5.021 -2.988 1.00 91.06 100 SER A CA 1
ATOM 780 C C . SER A 1 100 ? 11.621 -3.768 -2.859 1.00 91.06 100 SER A C 1
ATOM 782 O O . SER A 1 100 ? 11.175 -2.771 -2.292 1.00 91.06 100 SER A O 1
ATOM 784 N N . GLU A 1 101 ? 12.818 -3.782 -3.455 1.00 89.75 101 GLU A N 1
ATOM 785 C CA . GLU A 1 101 ? 13.746 -2.650 -3.450 1.00 89.75 101 GLU A CA 1
ATOM 786 C C . GLU A 1 101 ? 13.183 -1.485 -4.262 1.00 89.75 101 GLU A C 1
ATOM 788 O O . GLU A 1 101 ? 13.207 -0.348 -3.800 1.00 89.75 101 GLU A O 1
ATOM 793 N N . VAL A 1 102 ? 12.603 -1.763 -5.434 1.00 89.88 102 VAL A N 1
ATOM 794 C CA . VAL A 1 102 ? 11.941 -0.746 -6.264 1.00 89.88 102 VAL A CA 1
ATOM 795 C C . VAL A 1 102 ? 10.747 -0.128 -5.533 1.00 89.88 102 VAL A C 1
ATOM 797 O O . VAL A 1 102 ? 10.572 1.092 -5.566 1.00 89.88 102 VAL A O 1
ATOM 800 N N . ILE A 1 103 ? 9.942 -0.934 -4.836 1.00 90.88 103 ILE A N 1
ATOM 801 C CA . ILE A 1 103 ? 8.816 -0.428 -4.043 1.00 90.88 103 ILE A CA 1
ATOM 802 C C . ILE A 1 103 ? 9.323 0.497 -2.932 1.00 90.88 103 ILE A C 1
ATOM 804 O O . ILE A 1 103 ? 8.879 1.641 -2.839 1.00 90.88 103 ILE A O 1
ATOM 808 N N . SER A 1 104 ? 10.269 0.027 -2.117 1.00 89.75 104 SER A N 1
ATOM 809 C CA . SER A 1 104 ? 10.789 0.771 -0.965 1.00 89.75 104 SER A CA 1
ATOM 810 C C . SER A 1 104 ? 11.539 2.045 -1.368 1.00 89.75 104 SER A C 1
ATOM 812 O O . SER A 1 104 ? 11.254 3.124 -0.850 1.00 89.75 104 SER A O 1
ATOM 814 N N . LEU A 1 105 ? 12.487 1.941 -2.302 1.00 86.50 105 LEU A N 1
ATOM 815 C CA . LEU A 1 105 ? 13.438 3.012 -2.606 1.00 86.50 105 LEU A CA 1
ATOM 816 C C . LEU A 1 105 ? 12.937 3.984 -3.673 1.00 86.50 105 LEU A C 1
ATOM 818 O O . LEU A 1 105 ? 13.348 5.144 -3.670 1.0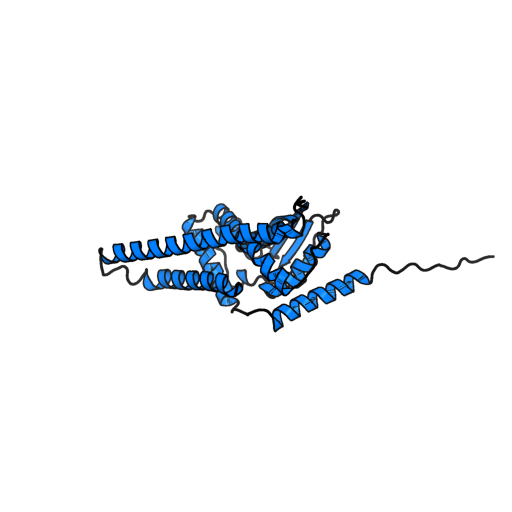0 86.50 105 LEU A O 1
ATOM 822 N N . CYS A 1 106 ? 12.072 3.531 -4.585 1.00 85.81 106 CYS A N 1
ATOM 823 C CA . CYS A 1 106 ? 11.536 4.375 -5.651 1.00 85.81 106 CYS A CA 1
ATOM 824 C C . CYS A 1 106 ? 10.066 4.713 -5.412 1.00 85.81 106 CYS A C 1
ATOM 826 O O . CYS A 1 106 ? 9.740 5.889 -5.301 1.00 85.81 106 CYS A O 1
ATOM 828 N N . ALA A 1 107 ? 9.169 3.726 -5.326 1.00 86.94 107 ALA A N 1
ATOM 829 C CA . ALA A 1 107 ? 7.727 3.997 -5.335 1.00 86.94 107 ALA A CA 1
ATOM 830 C C . ALA A 1 107 ? 7.277 4.814 -4.117 1.00 86.94 107 ALA A C 1
ATOM 832 O O . ALA A 1 107 ? 6.713 5.898 -4.269 1.00 86.94 107 ALA A O 1
ATOM 833 N N . PHE A 1 108 ? 7.589 4.347 -2.907 1.00 86.00 108 PHE A N 1
ATOM 834 C CA . PHE A 1 108 ? 7.252 5.080 -1.686 1.00 86.00 108 PHE A CA 1
ATOM 835 C C . PHE A 1 108 ? 7.943 6.446 -1.616 1.00 86.00 108 PHE A C 1
ATOM 837 O O . PHE A 1 108 ? 7.338 7.419 -1.159 1.00 86.00 108 PHE A O 1
ATOM 844 N N . LYS A 1 109 ? 9.162 6.553 -2.159 1.00 84.19 109 LYS A N 1
ATOM 845 C CA . LYS A 1 109 ? 9.898 7.816 -2.195 1.00 84.19 109 LYS A CA 1
ATOM 846 C C . LYS A 1 109 ? 9.267 8.836 -3.144 1.00 84.19 109 LYS A C 1
ATOM 848 O O . LYS A 1 109 ? 9.169 10.005 -2.791 1.00 84.19 109 LYS A O 1
ATOM 853 N N . ILE A 1 110 ? 8.817 8.400 -4.318 1.00 80.69 110 ILE A N 1
ATOM 854 C CA . ILE A 1 110 ? 8.222 9.256 -5.354 1.00 80.69 110 ILE A CA 1
ATOM 855 C C . ILE A 1 110 ? 6.809 9.713 -4.976 1.00 80.69 110 ILE A C 1
ATOM 857 O O . ILE A 1 110 ? 6.434 10.829 -5.321 1.00 80.69 110 ILE A O 1
ATOM 861 N N . PHE A 1 111 ? 6.024 8.876 -4.292 1.00 81.31 111 PHE A N 1
ATOM 862 C CA . PHE A 1 111 ? 4.623 9.197 -3.995 1.00 81.31 111 PHE A CA 1
ATOM 863 C C . PHE A 1 111 ? 4.398 9.771 -2.598 1.00 81.31 111 PHE A C 1
ATOM 865 O O . PHE A 1 111 ? 3.575 10.666 -2.440 1.00 81.31 111 PHE A O 1
ATOM 872 N N . LEU A 1 112 ? 5.110 9.268 -1.589 1.00 81.31 112 LEU A N 1
ATOM 873 C CA . LEU A 1 112 ? 4.879 9.619 -0.184 1.00 81.31 112 LEU A CA 1
ATOM 874 C C . LEU A 1 112 ? 6.113 10.229 0.490 1.00 81.31 112 LEU A C 1
ATOM 876 O O . LEU A 1 112 ? 6.048 10.585 1.659 1.00 81.31 112 LEU A O 1
ATOM 880 N N . ASN A 1 113 ? 7.236 10.360 -0.227 1.00 84.00 113 ASN A N 1
ATOM 881 C CA . ASN A 1 113 ? 8.522 10.827 0.301 1.00 84.00 113 ASN A CA 1
ATOM 882 C C . ASN A 1 113 ? 9.103 9.980 1.452 1.00 84.00 113 ASN A C 1
ATOM 884 O O . ASN A 1 113 ? 10.052 10.406 2.113 1.00 84.00 113 ASN A O 1
ATOM 888 N N . ILE A 1 114 ? 8.602 8.761 1.651 1.00 85.56 114 ILE A N 1
ATOM 889 C CA . ILE A 1 114 ? 9.073 7.840 2.691 1.00 85.56 114 ILE A CA 1
ATOM 890 C C . ILE A 1 114 ? 9.899 6.705 2.089 1.00 85.56 114 ILE A C 1
ATOM 892 O O . ILE A 1 114 ? 9.779 6.392 0.906 1.00 85.56 114 ILE A O 1
ATOM 896 N N . THR A 1 115 ? 10.727 6.074 2.917 1.00 89.31 115 THR A N 1
ATOM 897 C CA . THR A 1 115 ? 11.548 4.927 2.515 1.00 89.31 115 THR A CA 1
ATOM 898 C C . THR A 1 115 ? 11.350 3.792 3.524 1.00 89.31 115 THR A C 1
ATOM 900 O O . THR A 1 115 ? 12.080 3.736 4.518 1.00 89.31 115 THR A O 1
ATOM 903 N N . PRO A 1 116 ? 10.352 2.910 3.327 1.00 91.06 116 PRO A N 1
ATOM 904 C CA . PRO A 1 116 ? 10.079 1.822 4.260 1.00 91.06 116 PRO A CA 1
ATOM 905 C C . PRO A 1 116 ? 11.220 0.802 4.272 1.00 91.06 116 PRO A C 1
ATOM 907 O O . PRO A 1 116 ? 11.847 0.545 3.244 1.00 91.06 116 PRO A O 1
ATOM 910 N N . GLN A 1 117 ? 11.484 0.191 5.422 1.00 92.88 117 GLN A N 1
ATOM 911 C CA . GLN A 1 117 ? 12.528 -0.828 5.556 1.00 92.88 117 GLN A CA 1
ATOM 912 C C . GLN A 1 117 ? 11.993 -2.199 5.141 1.00 92.88 117 GLN A C 1
ATOM 914 O O . GLN A 1 117 ? 10.897 -2.586 5.539 1.00 92.88 117 GLN A O 1
ATOM 919 N N . ILE A 1 118 ? 12.771 -2.944 4.357 1.00 93.75 118 ILE A N 1
ATOM 920 C CA . ILE A 1 118 ? 12.412 -4.299 3.924 1.00 93.75 118 ILE A CA 1
ATOM 921 C C . ILE A 1 118 ? 12.986 -5.300 4.927 1.00 93.75 118 ILE A C 1
ATOM 923 O O . ILE A 1 118 ? 14.200 -5.362 5.116 1.00 93.75 118 ILE A O 1
ATOM 927 N N . THR A 1 119 ? 12.134 -6.115 5.541 1.00 93.19 119 THR A N 1
ATOM 928 C CA . THR A 1 119 ? 12.527 -7.089 6.571 1.00 93.19 119 THR A CA 1
ATOM 929 C C . THR A 1 119 ? 11.771 -8.415 6.426 1.00 93.19 119 THR A C 1
ATOM 931 O O . THR A 1 119 ? 10.985 -8.615 5.498 1.00 93.19 119 THR A O 1
ATOM 934 N N . ASN A 1 120 ? 12.038 -9.359 7.336 1.00 91.81 120 ASN A N 1
ATOM 935 C CA . ASN A 1 120 ? 11.282 -10.603 7.515 1.00 91.81 120 ASN A CA 1
ATOM 936 C C . ASN A 1 120 ? 11.123 -11.459 6.242 1.00 91.81 120 ASN A C 1
ATOM 938 O O . ASN A 1 120 ? 10.068 -12.053 6.015 1.00 91.81 120 ASN A O 1
ATOM 942 N N . TRP A 1 121 ? 12.155 -11.553 5.405 1.00 92.94 121 TRP A N 1
ATOM 943 C CA . TRP A 1 121 ? 12.119 -12.412 4.220 1.00 92.94 121 TRP A CA 1
ATOM 944 C C . TRP A 1 121 ? 11.834 -13.873 4.567 1.00 92.94 121 TRP A C 1
ATOM 946 O O . TRP A 1 121 ? 12.456 -14.447 5.460 1.00 92.94 121 TRP A O 1
ATOM 956 N N . ASP A 1 122 ? 10.924 -14.489 3.817 1.00 90.56 122 ASP A N 1
ATOM 957 C CA . ASP A 1 122 ? 10.741 -15.935 3.877 1.00 90.56 122 ASP A CA 1
ATOM 958 C C . ASP A 1 122 ? 11.940 -16.666 3.242 1.00 90.56 122 ASP A C 1
ATOM 960 O O . ASP A 1 122 ? 12.609 -16.145 2.346 1.00 90.56 122 ASP A O 1
ATOM 964 N N . ARG A 1 123 ? 12.192 -17.910 3.662 1.00 87.62 123 ARG A N 1
ATOM 965 C CA . ARG A 1 123 ? 13.306 -18.750 3.183 1.00 87.62 123 ARG A CA 1
ATOM 966 C C . ARG A 1 123 ? 13.284 -18.932 1.666 1.00 87.62 123 ARG A C 1
ATOM 968 O O . ARG A 1 123 ? 14.338 -18.988 1.038 1.00 87.62 123 ARG A O 1
ATOM 975 N N . LYS A 1 124 ? 12.084 -18.995 1.081 1.00 87.62 124 LYS A N 1
ATOM 976 C CA . LYS A 1 124 ? 11.865 -19.121 -0.369 1.00 87.62 124 LYS A CA 1
ATOM 977 C C . LYS A 1 124 ? 11.935 -17.791 -1.125 1.00 87.62 124 LYS A C 1
ATOM 979 O O . LYS A 1 124 ? 11.876 -17.791 -2.347 1.00 87.62 124 LYS A O 1
ATOM 984 N N . LYS A 1 125 ? 12.068 -16.665 -0.415 1.00 88.12 125 LYS A N 1
ATOM 985 C CA . LYS A 1 125 ? 11.998 -15.298 -0.960 1.00 88.12 125 LYS A CA 1
ATOM 986 C C . LYS A 1 125 ? 10.684 -14.988 -1.689 1.00 88.12 125 LYS A C 1
ATOM 988 O O . LYS A 1 125 ? 10.646 -14.153 -2.588 1.00 88.12 125 LYS A O 1
ATOM 993 N N . GLU A 1 126 ? 9.606 -15.642 -1.264 1.00 89.88 126 GLU A N 1
ATOM 994 C CA . GLU A 1 126 ? 8.247 -15.450 -1.786 1.00 89.88 126 GLU A CA 1
ATOM 995 C C . GLU A 1 126 ? 7.435 -14.461 -0.941 1.00 89.88 126 GLU A C 1
ATOM 997 O O . GLU A 1 126 ? 6.374 -14.027 -1.367 1.00 89.88 126 GLU A O 1
ATOM 1002 N N . ALA A 1 127 ? 7.917 -14.067 0.239 1.00 93.62 127 ALA A N 1
ATOM 1003 C CA . ALA A 1 127 ? 7.273 -13.050 1.061 1.00 93.62 127 ALA A CA 1
ATOM 1004 C C . ALA A 1 127 ? 8.297 -12.177 1.785 1.00 93.62 127 ALA A C 1
ATOM 1006 O O . ALA A 1 127 ? 9.357 -12.664 2.186 1.00 93.62 127 ALA A O 1
ATOM 1007 N N . PHE A 1 128 ? 7.949 -10.911 1.984 1.00 95.50 128 PHE A N 1
ATOM 1008 C CA . PHE A 1 128 ? 8.724 -9.935 2.745 1.00 95.50 128 PHE A CA 1
ATOM 1009 C C . PHE A 1 128 ? 7.792 -8.972 3.477 1.00 95.50 128 PHE A C 1
ATOM 1011 O O . PHE A 1 128 ? 6.605 -8.876 3.154 1.00 95.50 128 PHE A O 1
ATOM 1018 N N . SER A 1 129 ? 8.334 -8.265 4.462 1.00 95.06 129 SER A N 1
ATOM 1019 C CA . SER A 1 129 ? 7.630 -7.203 5.173 1.00 95.06 129 SER A CA 1
ATOM 1020 C C . SER A 1 129 ? 8.211 -5.837 4.833 1.00 95.06 129 SER A C 1
ATOM 1022 O O . SER A 1 129 ? 9.419 -5.693 4.649 1.00 95.06 129 SER A O 1
ATOM 1024 N N . LEU A 1 130 ? 7.339 -4.838 4.764 1.00 93.94 130 LEU A N 1
ATOM 1025 C CA . LEU A 1 130 ? 7.670 -3.424 4.701 1.00 93.94 130 LEU A CA 1
ATOM 1026 C C . LEU A 1 130 ? 7.324 -2.789 6.041 1.00 93.94 130 LEU A C 1
ATOM 1028 O O . LEU A 1 130 ? 6.161 -2.774 6.437 1.00 93.94 130 LEU A O 1
ATOM 1032 N N . ILE A 1 131 ? 8.332 -2.244 6.709 1.00 94.25 131 ILE A N 1
ATOM 1033 C CA . ILE A 1 131 ? 8.165 -1.475 7.938 1.00 94.25 131 ILE A CA 1
ATOM 1034 C C . ILE A 1 131 ? 8.110 0.003 7.565 1.00 94.25 131 ILE A C 1
ATOM 1036 O O . ILE A 1 131 ? 9.073 0.546 7.010 1.00 94.25 131 ILE A O 1
ATOM 1040 N N . LEU A 1 132 ? 6.987 0.651 7.864 1.00 90.44 132 LEU A N 1
ATOM 1041 C CA . LEU A 1 132 ? 6.826 2.092 7.706 1.00 90.44 132 LEU A CA 1
ATOM 1042 C C . LEU A 1 132 ? 7.224 2.744 9.023 1.00 90.44 132 LEU A C 1
ATOM 1044 O O . LEU A 1 132 ? 6.550 2.562 10.031 1.00 90.44 132 LEU A O 1
ATOM 1048 N N . ILE A 1 133 ? 8.342 3.471 8.995 1.00 83.19 133 ILE A N 1
ATOM 1049 C CA . ILE A 1 133 ? 8.840 4.214 10.159 1.00 83.19 133 ILE A CA 1
ATOM 1050 C C . ILE A 1 133 ? 7.940 5.427 10.398 1.00 83.19 133 ILE A C 1
ATOM 1052 O O . ILE A 1 133 ? 7.395 5.578 11.482 1.00 83.19 133 ILE A O 1
ATOM 1056 N N . ASP A 1 134 ? 7.720 6.215 9.345 1.00 81.00 134 ASP A N 1
ATOM 1057 C CA . ASP A 1 134 ? 6.831 7.369 9.365 1.00 81.00 134 ASP A CA 1
ATOM 1058 C C . ASP A 1 134 ? 5.721 7.150 8.342 1.00 81.00 134 ASP A C 1
ATOM 1060 O O . ASP A 1 134 ? 5.983 6.958 7.149 1.00 81.00 134 ASP A O 1
ATOM 1064 N N . ASN A 1 135 ? 4.473 7.158 8.804 1.00 80.81 135 ASN A N 1
ATOM 1065 C CA . ASN A 1 135 ? 3.309 7.082 7.933 1.00 80.81 135 ASN A CA 1
ATOM 1066 C C . ASN A 1 135 ? 2.613 8.455 7.880 1.00 80.81 135 ASN A C 1
ATOM 1068 O O . ASN A 1 135 ? 1.916 8.815 8.831 1.00 80.81 135 ASN A O 1
ATOM 1072 N N . PRO A 1 136 ? 2.737 9.209 6.769 1.00 78.69 136 PRO A N 1
ATOM 1073 C CA . PRO A 1 136 ? 2.172 10.558 6.666 1.00 78.69 136 PRO A CA 1
ATOM 1074 C C . PRO A 1 136 ? 0.637 10.568 6.737 1.00 78.69 136 PRO A C 1
ATOM 1076 O O . PRO A 1 136 ? 0.028 11.591 7.042 1.00 78.69 136 PRO A O 1
ATOM 1079 N N . LEU A 1 137 ? -0.010 9.426 6.468 1.00 75.88 137 LEU A N 1
ATOM 1080 C CA . LEU A 1 137 ? -1.465 9.296 6.541 1.00 75.88 137 LEU A CA 1
ATOM 1081 C C . LEU A 1 137 ? -1.990 9.297 7.978 1.00 75.88 137 LEU A C 1
ATOM 1083 O O . LEU A 1 137 ? -3.136 9.685 8.194 1.00 75.88 137 LEU A O 1
ATOM 1087 N N . SER A 1 138 ? -1.191 8.836 8.941 1.00 79.44 138 SER A N 1
ATOM 1088 C CA . SER A 1 138 ? -1.619 8.627 10.328 1.00 79.44 138 SER A CA 1
ATOM 1089 C C . SER A 1 138 ? -1.113 9.691 11.301 1.00 79.44 138 SER A C 1
ATOM 1091 O O . SER A 1 138 ? -1.408 9.595 12.485 1.00 79.44 138 SER A O 1
ATOM 1093 N N . GLU A 1 139 ? -0.376 10.700 10.828 1.00 76.31 139 GLU A N 1
ATOM 1094 C CA . GLU A 1 139 ? 0.303 11.693 11.679 1.00 76.31 139 GLU A CA 1
ATOM 1095 C C . GLU A 1 139 ? -0.651 12.483 12.596 1.00 76.31 139 GLU A C 1
ATOM 1097 O O . GLU A 1 139 ? -0.296 12.804 13.725 1.00 76.31 139 GLU A O 1
ATOM 1102 N N . PHE A 1 140 ? -1.886 12.739 12.152 1.00 78.06 140 PHE A N 1
ATOM 1103 C CA . PHE A 1 140 ? -2.888 13.519 12.900 1.00 78.06 140 PHE A CA 1
ATOM 1104 C C . PHE A 1 140 ? -4.125 12.704 13.283 1.00 78.06 140 PHE A C 1
ATOM 1106 O O . PHE A 1 140 ? -5.224 13.249 13.406 1.00 78.06 140 PHE A O 1
ATOM 1113 N N . VAL A 1 141 ? -3.980 11.384 13.383 1.00 83.81 141 VAL A N 1
ATOM 1114 C CA . VAL A 1 141 ? -5.114 10.472 13.522 1.00 83.81 141 VAL A CA 1
ATOM 1115 C C . VAL A 1 141 ? -5.040 9.759 14.857 1.00 83.81 141 VAL A C 1
ATOM 1117 O O . VAL A 1 141 ? -4.080 9.055 15.145 1.00 83.81 141 VAL A O 1
ATOM 1120 N N . GLU A 1 142 ? -6.112 9.874 15.630 1.00 83.69 142 GLU A N 1
ATOM 1121 C CA . GLU A 1 142 ? -6.357 9.040 16.801 1.00 83.69 142 GLU A CA 1
ATOM 1122 C C . GLU A 1 142 ? -7.610 8.205 16.545 1.00 83.69 142 GLU A C 1
ATOM 1124 O O . GLU A 1 142 ? -8.671 8.731 16.192 1.00 83.69 142 GLU A O 1
ATOM 1129 N N . LEU A 1 143 ? -7.484 6.884 16.679 1.00 85.31 143 LEU A N 1
ATOM 1130 C CA . LEU A 1 143 ? -8.614 5.982 16.503 1.00 85.31 143 LEU A CA 1
ATOM 1131 C C . LEU A 1 143 ? -9.443 5.908 17.792 1.00 85.31 143 LEU A C 1
ATOM 1133 O O . LEU A 1 143 ? -8.879 5.765 18.878 1.00 85.31 143 LEU A O 1
ATOM 1137 N N . PRO A 1 144 ? -10.783 5.939 17.701 1.00 85.06 144 PRO A N 1
ATOM 1138 C CA . PRO A 1 144 ? -11.624 5.639 18.850 1.00 85.06 144 PRO A CA 1
ATOM 1139 C C . PRO A 1 144 ? -11.476 4.158 19.252 1.00 85.06 144 PRO A C 1
ATOM 1141 O O . PRO A 1 144 ? -11.105 3.308 18.438 1.00 85.06 144 PRO A O 1
ATOM 1144 N N . MET A 1 145 ? -11.757 3.838 20.522 1.00 82.19 145 MET A N 1
ATOM 1145 C CA . MET A 1 145 ? -11.481 2.510 21.106 1.00 82.19 145 MET A CA 1
ATOM 1146 C C . MET A 1 145 ? -12.158 1.340 20.374 1.00 82.19 145 MET A C 1
ATOM 1148 O O . MET A 1 145 ? -11.659 0.217 20.412 1.00 82.19 145 MET A O 1
ATOM 1152 N N . ASP A 1 146 ? -13.302 1.591 19.741 1.00 84.94 146 ASP A N 1
ATOM 1153 C CA . ASP A 1 146 ? -14.023 0.627 18.910 1.00 84.94 146 ASP A CA 1
ATOM 1154 C C . ASP A 1 146 ? -13.273 0.336 17.602 1.00 84.94 146 ASP A C 1
ATOM 1156 O O . ASP A 1 146 ? -13.068 -0.825 17.259 1.00 84.94 146 ASP A O 1
ATOM 1160 N N . ALA A 1 147 ? -12.783 1.374 16.919 1.00 83.31 147 ALA A N 1
ATOM 1161 C CA . ALA A 1 147 ? -12.051 1.242 15.659 1.00 83.31 147 ALA A CA 1
ATOM 1162 C C . ALA A 1 147 ? -10.640 0.666 15.840 1.00 83.31 147 ALA A C 1
ATOM 1164 O O . ALA A 1 147 ? -10.157 -0.058 14.975 1.00 83.31 147 ALA A O 1
ATOM 1165 N N . MET A 1 148 ? -9.986 0.942 16.972 1.00 83.81 148 MET A N 1
ATOM 1166 C CA . MET A 1 148 ? -8.610 0.512 17.263 1.00 83.81 148 MET A CA 1
ATOM 1167 C C . MET A 1 148 ? -8.403 -1.010 17.130 1.00 83.81 148 MET A C 1
ATOM 1169 O O . MET A 1 148 ? -7.307 -1.483 16.829 1.00 83.81 148 MET A O 1
ATOM 1173 N N . LYS A 1 149 ? -9.456 -1.807 17.339 1.00 83.62 149 LYS A N 1
ATOM 1174 C CA . LYS A 1 149 ? -9.362 -3.272 17.296 1.00 83.62 149 LYS A CA 1
ATOM 1175 C C . LYS A 1 149 ? -9.517 -3.873 15.909 1.00 83.62 149 LYS A C 1
ATOM 1177 O O . LYS A 1 149 ? -8.995 -4.961 15.703 1.00 83.62 149 LYS A O 1
ATOM 1182 N N . GLU A 1 150 ? -10.190 -3.208 14.981 1.00 86.88 150 GLU A N 1
ATOM 1183 C CA . GLU A 1 150 ? -10.609 -3.833 13.718 1.00 86.88 150 GLU A CA 1
ATOM 1184 C C . GLU A 1 150 ? -10.245 -3.001 12.490 1.00 86.88 150 GLU A C 1
ATOM 1186 O O . GLU A 1 150 ? -9.987 -3.557 11.423 1.00 86.88 150 GLU A O 1
ATOM 1191 N N . LEU A 1 151 ? -10.183 -1.675 12.618 1.00 91.06 151 LEU A N 1
ATOM 1192 C CA . LEU A 1 151 ? -9.924 -0.782 11.501 1.00 91.06 151 LEU A CA 1
ATOM 1193 C C . LEU A 1 151 ? -8.430 -0.728 11.178 1.00 91.06 151 LEU A C 1
ATOM 1195 O O . LEU A 1 151 ? -7.603 -0.316 11.989 1.00 91.06 151 LEU A O 1
ATOM 1199 N N . TRP A 1 152 ? -8.102 -1.048 9.932 1.00 93.44 152 TRP A N 1
ATOM 1200 C CA . TRP A 1 152 ? -6.801 -0.773 9.347 1.00 93.44 152 TRP A CA 1
ATOM 1201 C C . TRP A 1 152 ? -6.873 0.580 8.652 1.00 93.44 152 TRP A C 1
ATOM 1203 O O . TRP A 1 152 ? -7.217 0.678 7.473 1.00 93.44 152 TRP A O 1
ATOM 1213 N N . TYR A 1 153 ? -6.560 1.647 9.390 1.00 91.88 153 TYR A N 1
ATOM 1214 C CA . TYR A 1 153 ? -6.739 3.012 8.894 1.00 91.88 153 TYR A CA 1
ATOM 1215 C C . TYR A 1 153 ? -6.027 3.238 7.560 1.00 91.88 153 TYR A C 1
ATOM 1217 O O . TYR A 1 153 ? -6.569 3.908 6.694 1.00 91.88 153 TYR A O 1
ATOM 1225 N N . SER A 1 154 ? -4.855 2.633 7.348 1.00 91.56 154 SER A N 1
ATOM 1226 C CA . SER A 1 154 ? -4.071 2.777 6.114 1.00 91.56 154 SER A CA 1
ATOM 1227 C C . SER A 1 154 ? -4.276 1.633 5.104 1.00 91.56 154 SER A C 1
ATOM 1229 O O . SER A 1 154 ? -3.429 1.436 4.231 1.00 91.56 154 SER A O 1
ATOM 1231 N N . ASN A 1 155 ? -5.396 0.889 5.161 1.00 93.81 155 ASN A N 1
ATOM 1232 C CA . ASN A 1 155 ? -5.637 -0.268 4.276 1.00 93.81 155 ASN A CA 1
ATOM 1233 C C . ASN A 1 155 ? -5.676 0.073 2.779 1.00 93.81 155 ASN A C 1
ATOM 1235 O O . ASN A 1 155 ? -5.467 -0.793 1.927 1.00 93.81 155 ASN A O 1
ATOM 1239 N N . ILE A 1 156 ? -5.877 1.349 2.444 1.00 90.94 156 ILE A N 1
ATOM 1240 C CA . ILE A 1 156 ? -5.752 1.839 1.072 1.00 90.94 156 ILE A CA 1
ATOM 1241 C C . ILE A 1 156 ? -4.370 1.535 0.472 1.00 90.94 156 ILE A C 1
ATOM 1243 O O . ILE A 1 156 ? -4.283 1.211 -0.711 1.00 90.94 156 ILE A O 1
ATOM 1247 N N . LEU A 1 157 ? -3.297 1.561 1.276 1.00 91.81 157 LEU A N 1
ATOM 1248 C CA . LEU A 1 157 ? -1.935 1.271 0.820 1.00 91.81 157 LEU A CA 1
ATOM 1249 C C . LEU A 1 157 ? -1.790 -0.188 0.370 1.00 91.81 157 LEU A C 1
ATOM 1251 O O . LEU A 1 157 ? -1.181 -0.446 -0.669 1.00 91.81 157 LEU A O 1
ATOM 1255 N N . CYS A 1 158 ? -2.405 -1.132 1.090 1.00 94.38 158 CYS A N 1
ATOM 1256 C CA . CYS A 1 158 ? -2.448 -2.542 0.689 1.00 94.38 158 CYS A CA 1
ATOM 1257 C C . CYS A 1 158 ? -3.115 -2.707 -0.675 1.00 94.38 158 CYS A C 1
ATOM 1259 O O . CYS A 1 158 ? -2.580 -3.384 -1.555 1.00 94.38 158 CYS A O 1
ATOM 1261 N N . GLY A 1 159 ? -4.252 -2.032 -0.865 1.00 91.62 159 GLY A N 1
ATOM 1262 C CA . GLY A 1 159 ? -4.964 -2.012 -2.135 1.00 91.62 159 GLY A CA 1
ATOM 1263 C C . GLY A 1 159 ? -4.094 -1.473 -3.269 1.00 91.62 159 GLY A C 1
ATOM 1264 O O . GLY A 1 159 ? -3.955 -2.127 -4.302 1.00 91.62 159 GLY A O 1
ATOM 1265 N N . VAL A 1 160 ? -3.460 -0.311 -3.071 1.00 92.00 160 VAL A N 1
ATOM 1266 C CA . VAL A 1 160 ? -2.585 0.317 -4.079 1.00 92.00 160 VAL A CA 1
ATOM 1267 C C . VAL A 1 160 ? -1.457 -0.626 -4.488 1.00 92.00 160 VAL A C 1
ATOM 1269 O O . VAL A 1 160 ? -1.223 -0.816 -5.683 1.00 92.00 160 VAL A O 1
ATOM 1272 N N . LEU A 1 161 ? -0.798 -1.264 -3.518 1.00 93.38 161 LEU A N 1
ATOM 1273 C CA . LEU A 1 161 ? 0.269 -2.226 -3.782 1.00 93.38 161 LEU A CA 1
ATOM 1274 C C . LEU A 1 161 ? -0.243 -3.451 -4.547 1.00 93.38 161 LEU A C 1
ATOM 1276 O O . LEU A 1 161 ? 0.373 -3.825 -5.545 1.00 93.38 161 LEU A O 1
ATOM 1280 N N . LYS A 1 162 ? -1.381 -4.038 -4.144 1.00 93.81 162 LYS A N 1
ATOM 1281 C CA . LYS A 1 162 ? -2.007 -5.167 -4.859 1.00 93.81 162 LYS A CA 1
ATOM 1282 C C . LYS A 1 162 ? -2.287 -4.803 -6.316 1.00 93.81 162 LYS A C 1
ATOM 1284 O O . LYS A 1 162 ? -1.867 -5.524 -7.217 1.00 93.81 162 LYS A O 1
ATOM 1289 N N . GLY A 1 163 ? -2.963 -3.677 -6.545 1.00 87.81 163 GLY A N 1
ATOM 1290 C CA . GLY A 1 163 ? -3.348 -3.233 -7.885 1.00 87.81 163 GLY A CA 1
ATOM 1291 C C . GLY A 1 163 ? -2.148 -2.932 -8.782 1.00 87.81 163 GLY A C 1
ATOM 1292 O O . GLY A 1 163 ? -2.136 -3.315 -9.950 1.00 87.81 163 GLY A O 1
ATOM 1293 N N . ALA A 1 164 ? -1.111 -2.293 -8.235 1.00 87.25 164 ALA A N 1
ATOM 1294 C CA . ALA A 1 164 ? 0.106 -1.990 -8.981 1.00 87.25 164 ALA A CA 1
ATOM 1295 C C . ALA A 1 164 ? 0.903 -3.259 -9.337 1.00 87.25 164 ALA A C 1
ATOM 1297 O O . ALA A 1 164 ? 1.343 -3.410 -10.478 1.00 87.25 164 ALA A O 1
ATOM 1298 N N . LEU A 1 165 ? 1.055 -4.189 -8.386 1.00 89.06 165 LEU A N 1
ATOM 1299 C CA . LEU A 1 165 ? 1.773 -5.453 -8.586 1.00 89.06 165 LEU A CA 1
ATOM 1300 C C . LEU A 1 165 ? 1.078 -6.360 -9.607 1.00 89.06 165 LEU A C 1
ATOM 1302 O O . LEU A 1 165 ? 1.732 -6.936 -10.480 1.00 89.06 165 LEU A O 1
ATOM 1306 N N . GLU A 1 166 ? -0.251 -6.421 -9.570 1.00 87.75 166 GLU A N 1
ATOM 1307 C CA . GLU A 1 166 ? -1.025 -7.223 -10.515 1.00 87.75 166 GLU A CA 1
ATOM 1308 C C . GLU A 1 166 ? -0.835 -6.742 -11.964 1.00 87.75 166 GLU A C 1
ATOM 1310 O O . GLU A 1 166 ? -0.694 -7.551 -12.883 1.00 87.75 166 GLU A O 1
ATOM 1315 N N . MET A 1 167 ? -0.733 -5.426 -12.174 1.00 83.62 167 MET A N 1
ATOM 1316 C CA . MET A 1 167 ? -0.515 -4.831 -13.499 1.00 83.62 167 MET A CA 1
ATOM 1317 C C . MET A 1 167 ? 0.879 -5.110 -14.075 1.00 83.62 167 MET A C 1
ATOM 1319 O O . MET A 1 167 ? 1.043 -5.140 -15.297 1.00 83.62 167 MET A O 1
ATOM 1323 N N . VAL A 1 168 ? 1.870 -5.387 -13.223 1.00 84.88 168 VAL A N 1
ATOM 1324 C CA . VAL A 1 168 ? 3.191 -5.903 -13.633 1.00 84.88 168 VAL A CA 1
ATOM 1325 C C . VAL A 1 168 ? 3.262 -7.433 -13.601 1.00 84.88 168 VAL A C 1
ATOM 1327 O O . VAL A 1 168 ? 4.353 -8.013 -13.652 1.00 84.88 168 VAL A O 1
ATOM 1330 N N . GLN A 1 169 ? 2.093 -8.086 -13.603 1.00 84.62 169 GLN A N 1
ATOM 1331 C CA . GLN A 1 169 ? 1.912 -9.533 -13.695 1.00 84.62 169 GLN A CA 1
ATOM 1332 C C . GLN A 1 169 ? 2.471 -10.302 -12.486 1.00 84.62 169 GLN A C 1
ATOM 1334 O O . GLN A 1 169 ? 2.917 -11.446 -12.613 1.00 84.62 169 GLN A O 1
ATOM 1339 N N . LEU A 1 170 ? 2.454 -9.677 -11.311 1.00 88.00 170 LEU A N 1
ATOM 1340 C CA . LEU A 1 170 ? 2.786 -10.300 -10.037 1.00 88.00 170 LEU A CA 1
ATOM 1341 C C . LEU A 1 170 ? 1.503 -10.402 -9.208 1.00 88.00 170 LEU A C 1
ATOM 1343 O O . LEU A 1 170 ? 0.987 -9.401 -8.717 1.00 88.00 170 LEU A O 1
ATOM 1347 N N . ASP A 1 171 ? 0.966 -11.613 -9.069 1.00 90.38 171 ASP A N 1
ATOM 1348 C CA . ASP A 1 171 ? -0.162 -11.858 -8.173 1.00 90.38 171 ASP A CA 1
ATOM 1349 C C . ASP A 1 171 ? 0.386 -12.006 -6.753 1.00 90.38 171 ASP A C 1
ATOM 1351 O O . ASP A 1 171 ? 0.915 -13.059 -6.386 1.00 90.38 171 ASP A O 1
ATOM 1355 N N . CYS A 1 172 ? 0.307 -10.921 -5.983 1.00 92.19 172 CYS A N 1
ATOM 1356 C CA . CYS A 1 172 ? 0.790 -10.857 -4.606 1.00 92.19 172 CYS A CA 1
ATOM 1357 C C . CYS A 1 172 ? -0.353 -10.566 -3.643 1.00 92.19 172 CYS A C 1
ATOM 1359 O O . CYS A 1 172 ? -1.152 -9.686 -3.931 1.00 92.19 172 CYS A O 1
ATOM 1361 N N . ASP A 1 173 ? -0.415 -11.213 -2.490 1.00 94.81 173 ASP A N 1
ATOM 1362 C CA . ASP A 1 173 ? -1.290 -10.793 -1.397 1.00 94.81 173 ASP A CA 1
ATOM 1363 C C . ASP A 1 173 ? -0.583 -9.763 -0.525 1.00 94.81 173 ASP A C 1
ATOM 1365 O O . ASP A 1 173 ? 0.612 -9.888 -0.241 1.00 94.81 173 ASP A O 1
ATOM 1369 N N . VAL A 1 174 ? -1.326 -8.730 -0.128 1.00 96.25 174 VAL A N 1
ATOM 1370 C CA . VAL A 1 174 ? -0.819 -7.605 0.661 1.00 96.25 174 VAL A CA 1
ATOM 1371 C C . VAL A 1 174 ? -1.771 -7.347 1.818 1.00 96.25 174 VAL A C 1
ATOM 1373 O O . VAL A 1 174 ? -2.958 -7.123 1.589 1.00 96.25 174 VAL A O 1
ATOM 1376 N N . TRP A 1 175 ? -1.263 -7.385 3.047 1.00 95.62 175 TRP A N 1
ATOM 1377 C CA . TRP A 1 175 ? -2.058 -7.151 4.253 1.00 95.62 175 TRP A CA 1
ATOM 1378 C C . TRP A 1 175 ? -1.219 -6.517 5.364 1.00 95.62 175 TRP A C 1
ATOM 1380 O O . TRP A 1 175 ? 0.009 -6.616 5.366 1.00 95.62 175 TRP A O 1
ATOM 1390 N N . PHE A 1 176 ? -1.885 -5.872 6.320 1.00 94.69 176 PHE A N 1
ATOM 1391 C CA . PHE A 1 176 ? -1.234 -5.362 7.523 1.00 94.69 176 PHE A CA 1
ATOM 1392 C C . PHE A 1 176 ? -0.994 -6.482 8.538 1.00 94.69 176 PHE A C 1
ATOM 1394 O O . PHE A 1 176 ? -1.858 -7.330 8.760 1.00 94.69 176 PHE A O 1
ATOM 1401 N N . VAL A 1 177 ? 0.180 -6.463 9.164 1.00 94.25 177 VAL A N 1
ATOM 1402 C CA . VAL A 1 177 ? 0.532 -7.342 10.289 1.00 94.25 177 VAL A CA 1
ATOM 1403 C C . VAL A 1 177 ? 0.381 -6.591 11.605 1.00 94.25 177 VAL A C 1
ATOM 1405 O O . VAL A 1 177 ? -0.189 -7.135 12.546 1.00 94.25 177 VAL A O 1
ATOM 1408 N N . SER A 1 178 ? 0.847 -5.343 11.648 1.00 92.56 178 SER A N 1
ATOM 1409 C CA . SER A 1 178 ? 0.793 -4.479 12.827 1.00 92.56 178 SER A CA 1
ATOM 1410 C C . SER A 1 178 ? 0.623 -3.016 12.423 1.00 92.56 178 SER A C 1
ATOM 1412 O O . SER A 1 178 ? 1.016 -2.625 11.318 1.00 92.56 178 SER A O 1
ATOM 1414 N N . ASP A 1 179 ? 0.033 -2.203 13.300 1.00 91.81 179 ASP A N 1
ATOM 1415 C CA . ASP A 1 179 ? -0.166 -0.769 13.069 1.00 91.81 179 ASP A CA 1
ATOM 1416 C C . ASP A 1 179 ? -0.065 0.040 14.373 1.00 91.81 179 ASP A C 1
ATOM 1418 O O . ASP A 1 179 ? -0.717 -0.274 15.370 1.00 91.81 179 ASP A O 1
ATOM 1422 N N . ILE A 1 180 ? 0.713 1.127 14.352 1.00 91.00 180 ILE A N 1
ATOM 1423 C CA . ILE A 1 180 ? 0.910 2.028 15.500 1.00 91.00 180 ILE A CA 1
ATOM 1424 C C . ILE A 1 180 ? -0.427 2.601 15.984 1.00 91.00 180 ILE A C 1
ATOM 1426 O O . ILE A 1 180 ? -0.650 2.730 17.187 1.00 91.00 180 ILE A O 1
ATOM 1430 N N . LEU A 1 181 ? -1.366 2.861 15.067 1.00 88.19 181 LEU A N 1
ATOM 1431 C CA . LEU A 1 181 ? -2.705 3.348 15.417 1.00 88.19 181 LEU A CA 1
ATOM 1432 C C . LEU A 1 181 ? -3.528 2.348 16.241 1.00 88.19 181 LEU A C 1
ATOM 1434 O O . LEU A 1 181 ? -4.494 2.733 16.897 1.00 88.19 181 LEU A O 1
ATOM 1438 N N . ARG A 1 182 ? -3.148 1.068 16.219 1.00 88.50 182 ARG A N 1
ATOM 1439 C CA . ARG A 1 182 ? -3.761 -0.004 17.010 1.00 88.50 182 ARG A CA 1
ATOM 1440 C C . ARG A 1 182 ? -3.006 -0.288 18.311 1.00 88.50 182 ARG A C 1
ATOM 1442 O O . ARG A 1 182 ? -3.413 -1.165 19.067 1.00 88.50 182 ARG A O 1
ATOM 1449 N N . GLY A 1 183 ? -1.953 0.481 18.601 1.00 87.12 183 GLY A N 1
ATOM 1450 C CA . GLY A 1 183 ? -1.109 0.337 19.788 1.00 87.12 183 GLY A CA 1
ATOM 1451 C C . GLY A 1 183 ? 0.093 -0.594 19.604 1.00 87.12 183 GLY A C 1
ATOM 1452 O O . GLY A 1 183 ? 0.755 -0.921 20.587 1.00 87.12 183 GLY A O 1
ATOM 1453 N N . ASP A 1 184 ? 0.383 -1.022 18.373 1.00 90.50 184 ASP A N 1
ATOM 1454 C CA . ASP A 1 184 ? 1.561 -1.835 18.066 1.00 90.50 184 ASP A CA 1
ATOM 1455 C C . ASP A 1 184 ? 2.850 -0.987 18.031 1.00 90.50 184 ASP A C 1
ATOM 1457 O O . ASP A 1 184 ? 2.796 0.227 17.825 1.00 90.50 184 ASP A O 1
ATOM 1461 N N . PRO A 1 185 ? 4.045 -1.594 18.181 1.00 89.00 185 PRO A N 1
ATOM 1462 C CA . PRO A 1 185 ? 5.307 -0.845 18.210 1.00 89.00 185 PRO A CA 1
ATOM 1463 C C . PRO A 1 185 ? 5.691 -0.200 16.870 1.00 89.00 185 PRO A C 1
ATOM 1465 O O . PRO A 1 185 ? 6.484 0.737 16.852 1.00 89.00 185 PRO A O 1
ATOM 1468 N N . GLN A 1 186 ? 5.196 -0.729 15.750 1.00 90.62 186 GLN A N 1
ATOM 1469 C CA . GLN A 1 186 ? 5.519 -0.251 14.407 1.00 90.62 186 GLN A CA 1
ATOM 1470 C C . GLN A 1 186 ? 4.433 -0.650 13.406 1.00 90.62 186 GLN A C 1
ATOM 1472 O O . GLN A 1 186 ? 3.705 -1.624 13.619 1.00 90.62 186 GLN A O 1
ATOM 1477 N N . THR A 1 187 ? 4.375 0.057 12.280 1.00 92.81 187 THR A N 1
ATOM 1478 C CA . THR A 1 187 ? 3.481 -0.282 11.172 1.00 92.81 187 THR A CA 1
ATOM 1479 C C . THR A 1 187 ? 4.186 -1.237 10.206 1.00 92.81 187 THR A C 1
ATOM 1481 O O . THR A 1 187 ? 5.191 -0.882 9.586 1.00 92.81 187 THR A O 1
ATOM 1484 N N . GLU A 1 188 ? 3.654 -2.452 10.062 1.00 94.69 188 GLU A N 1
ATOM 1485 C CA . GLU A 1 188 ? 4.209 -3.514 9.216 1.00 94.69 188 GLU A CA 1
ATOM 1486 C C . GLU A 1 188 ? 3.180 -3.975 8.176 1.00 94.69 188 GLU A C 1
ATOM 1488 O O . GLU A 1 188 ? 2.091 -4.444 8.517 1.00 94.69 188 GLU A O 1
ATOM 1493 N N . LEU A 1 189 ? 3.550 -3.905 6.894 1.00 94.81 189 LEU A N 1
ATOM 1494 C CA . LEU A 1 189 ? 2.805 -4.521 5.797 1.00 94.81 189 LEU A CA 1
ATOM 1495 C C . LEU A 1 189 ? 3.535 -5.763 5.308 1.00 94.81 189 LEU A C 1
ATOM 1497 O O . LEU A 1 189 ? 4.725 -5.716 5.002 1.00 94.81 189 LEU A O 1
ATOM 1501 N N . ARG A 1 190 ? 2.808 -6.864 5.147 1.00 95.75 190 ARG A N 1
ATOM 1502 C CA . ARG A 1 190 ? 3.322 -8.099 4.562 1.00 95.75 190 ARG A CA 1
ATOM 1503 C C . ARG A 1 190 ? 2.912 -8.192 3.105 1.00 95.75 190 ARG A C 1
ATOM 1505 O O . ARG A 1 190 ? 1.752 -7.975 2.769 1.00 95.75 190 ARG A O 1
ATOM 1512 N N . ILE A 1 191 ? 3.864 -8.560 2.253 1.00 95.56 191 ILE A N 1
ATOM 1513 C CA . ILE A 1 191 ? 3.637 -8.836 0.836 1.00 95.56 191 ILE A CA 1
ATOM 1514 C C . ILE A 1 191 ? 4.093 -10.264 0.560 1.00 95.56 191 ILE A C 1
ATOM 1516 O O . ILE A 1 191 ? 5.238 -10.620 0.847 1.00 95.56 191 ILE A O 1
ATOM 1520 N N . LYS A 1 192 ? 3.210 -11.080 -0.013 1.00 94.88 192 LYS A N 1
ATOM 1521 C CA . LYS A 1 192 ? 3.490 -12.464 -0.404 1.00 94.88 192 LYS A CA 1
ATOM 1522 C C . LYS A 1 192 ? 3.160 -12.670 -1.872 1.00 94.88 192 LYS A C 1
ATOM 1524 O O . LYS A 1 192 ? 2.027 -12.464 -2.278 1.00 94.88 192 LYS A O 1
ATOM 1529 N N . LEU A 1 193 ? 4.126 -13.121 -2.656 1.00 92.62 193 LEU A N 1
ATOM 1530 C CA . LEU A 1 193 ? 3.924 -13.559 -4.028 1.00 92.62 193 LEU A CA 1
ATOM 1531 C C . LEU A 1 193 ? 3.220 -14.919 -4.036 1.00 92.62 193 LEU A C 1
ATOM 1533 O O . LEU A 1 193 ? 3.718 -15.889 -3.470 1.00 92.62 193 LEU A O 1
ATOM 1537 N N . ASN A 1 194 ? 2.080 -14.988 -4.715 1.00 90.69 194 ASN A N 1
ATOM 1538 C CA . ASN A 1 194 ? 1.357 -16.234 -4.941 1.00 90.69 194 ASN A CA 1
ATOM 1539 C C . ASN A 1 194 ? 1.795 -16.888 -6.247 1.00 90.69 194 ASN A C 1
ATOM 1541 O O . ASN A 1 194 ? 2.089 -18.080 -6.290 1.00 90.69 194 ASN A O 1
ATOM 1545 N N . ARG A 1 195 ? 1.813 -16.109 -7.332 1.00 87.75 195 ARG A N 1
ATOM 1546 C CA . ARG A 1 195 ? 2.189 -16.590 -8.663 1.00 87.75 195 ARG A CA 1
ATOM 1547 C C . ARG A 1 195 ? 2.566 -15.445 -9.586 1.00 87.75 195 ARG A C 1
ATOM 1549 O O . ARG A 1 195 ? 2.098 -14.318 -9.452 1.00 87.75 195 ARG A O 1
ATOM 1556 N N . ILE A 1 196 ? 3.374 -15.770 -10.585 1.00 84.56 196 ILE A N 1
ATOM 1557 C CA . ILE A 1 196 ? 3.637 -14.874 -11.707 1.00 84.56 196 ILE A CA 1
ATOM 1558 C C . ILE A 1 196 ? 2.557 -15.130 -12.754 1.00 84.56 196 ILE A C 1
ATOM 1560 O O . ILE A 1 196 ? 2.411 -16.251 -13.250 1.00 84.56 196 ILE A O 1
ATOM 1564 N N . LEU A 1 197 ? 1.793 -14.092 -13.081 1.00 81.56 197 LEU A N 1
ATOM 1565 C CA . LEU A 1 197 ? 0.768 -14.164 -14.112 1.00 81.56 197 LEU A CA 1
ATOM 1566 C C . LEU A 1 197 ? 1.469 -14.257 -15.474 1.00 81.56 197 LEU A C 1
ATOM 1568 O O . LEU A 1 197 ? 2.261 -13.392 -15.853 1.00 81.56 197 LEU A O 1
ATOM 1572 N N . LYS A 1 198 ? 1.223 -15.341 -16.209 1.00 66.00 198 LYS A N 1
ATOM 1573 C CA . LYS A 1 198 ? 1.685 -15.487 -17.591 1.00 66.00 198 LYS A CA 1
ATOM 1574 C C . LYS A 1 198 ? 0.581 -14.967 -18.505 1.00 66.00 198 LYS A C 1
ATOM 1576 O O . LYS A 1 198 ? -0.476 -15.581 -18.560 1.00 66.00 198 LYS A O 1
ATOM 1581 N N . ASP A 1 199 ? 0.832 -13.878 -19.230 1.00 60.38 199 ASP A N 1
ATOM 1582 C CA . ASP A 1 199 ? -0.014 -13.530 -20.376 1.00 60.38 199 ASP A CA 1
ATOM 1583 C C . ASP A 1 199 ? 0.584 -14.118 -21.651 1.00 60.38 199 ASP A C 1
ATOM 1585 O O . ASP A 1 199 ? 1.719 -13.806 -22.015 1.00 60.38 199 ASP A O 1
ATOM 1589 N N . GLU A 1 200 ? -0.233 -14.875 -22.380 1.00 42.47 200 GLU A N 1
ATOM 1590 C CA . GLU A 1 200 ? 0.000 -15.339 -23.755 1.00 42.47 200 GLU A CA 1
ATOM 1591 C C . GLU A 1 200 ? -0.050 -14.200 -24.796 1.00 42.47 200 GLU A C 1
ATOM 1593 O O . GLU A 1 200 ? -0.060 -14.444 -26.000 1.00 42.47 200 GLU A O 1
ATOM 1598 N N . ILE A 1 201 ? -0.091 -12.934 -24.368 1.00 48.88 201 ILE A N 1
ATOM 1599 C CA . ILE A 1 201 ? -0.262 -11.793 -25.271 1.00 48.88 201 ILE A CA 1
ATOM 1600 C C . ILE A 1 201 ? 1.117 -11.243 -25.675 1.00 48.88 201 ILE A C 1
ATOM 1602 O O . ILE A 1 201 ? 1.830 -10.705 -24.813 1.00 48.88 201 ILE A O 1
ATOM 1606 N N . PRO A 1 202 ? 1.481 -11.306 -26.976 1.00 40.19 202 PRO A N 1
ATOM 1607 C CA . PRO A 1 202 ? 2.724 -10.751 -27.496 1.00 40.19 202 PRO A CA 1
ATOM 1608 C C . PRO A 1 202 ? 2.838 -9.257 -27.185 1.00 40.19 202 PRO A C 1
ATOM 1610 O O . PRO A 1 202 ? 1.864 -8.505 -27.284 1.00 40.19 202 PRO A O 1
ATOM 1613 N N . ILE A 1 203 ? 4.056 -8.828 -26.853 1.00 46.78 203 ILE A N 1
ATOM 1614 C CA . ILE A 1 203 ? 4.414 -7.507 -26.308 1.00 46.78 203 ILE A CA 1
ATOM 1615 C C . ILE A 1 203 ? 3.838 -6.336 -27.141 1.00 46.78 203 ILE A C 1
ATOM 1617 O O . ILE A 1 203 ? 3.457 -5.312 -26.578 1.00 46.78 203 ILE A O 1
ATOM 1621 N N . GLY A 1 204 ? 3.648 -6.514 -28.455 1.00 50.62 204 GLY A N 1
ATOM 1622 C CA . GLY A 1 204 ? 3.105 -5.493 -29.364 1.00 50.62 204 GLY A CA 1
ATOM 1623 C C . GLY A 1 204 ? 1.605 -5.170 -29.238 1.00 50.62 204 GLY A C 1
ATOM 1624 O O . GLY A 1 204 ? 1.186 -4.116 -29.703 1.00 50.62 204 GLY A O 1
ATOM 1625 N N . ARG A 1 205 ? 0.776 -6.016 -28.601 1.00 42.75 205 ARG A N 1
ATOM 1626 C CA . ARG A 1 205 ? -0.676 -5.759 -28.400 1.00 42.75 205 ARG A CA 1
ATOM 1627 C C . ARG A 1 205 ? -1.061 -5.443 -26.953 1.00 42.75 205 ARG A C 1
ATOM 1629 O O . ARG A 1 205 ? -2.237 -5.306 -26.624 1.00 42.75 205 ARG A O 1
ATOM 1636 N N . ARG A 1 206 ? -0.077 -5.294 -26.066 1.00 46.12 206 ARG A N 1
ATOM 1637 C CA . ARG A 1 206 ? -0.338 -5.017 -24.650 1.00 46.12 206 ARG A CA 1
ATOM 1638 C C . ARG A 1 206 ? -0.789 -3.570 -24.431 1.00 46.12 206 ARG A C 1
ATOM 1640 O O . ARG A 1 206 ? -1.758 -3.352 -23.715 1.00 46.12 206 ARG A O 1
ATOM 1647 N N . LEU A 1 207 ? -0.208 -2.608 -25.153 1.00 46.84 207 LEU A N 1
ATOM 1648 C CA . LEU A 1 207 ? -0.656 -1.207 -25.144 1.00 46.84 207 LEU A CA 1
ATOM 1649 C C . LEU A 1 207 ? -2.140 -1.061 -25.520 1.00 46.84 207 LEU A C 1
ATOM 1651 O O . LEU A 1 207 ? -2.835 -0.259 -24.910 1.00 46.84 207 LEU A O 1
ATOM 1655 N N . SER A 1 208 ? -2.665 -1.868 -26.449 1.00 41.91 208 SER A N 1
ATOM 1656 C CA . SER A 1 208 ? -4.084 -1.820 -26.826 1.00 41.91 208 SER A CA 1
ATOM 1657 C C . SER A 1 208 ? -5.013 -2.478 -25.799 1.00 41.91 208 SER A C 1
ATOM 1659 O O . SER A 1 208 ? -6.109 -1.972 -25.575 1.00 41.91 208 SER A O 1
ATOM 1661 N N . TYR A 1 209 ? -4.587 -3.539 -25.104 1.00 50.31 209 TYR A N 1
ATOM 1662 C CA . TYR A 1 209 ? -5.359 -4.127 -23.996 1.00 50.31 209 TYR A CA 1
ATOM 1663 C C . 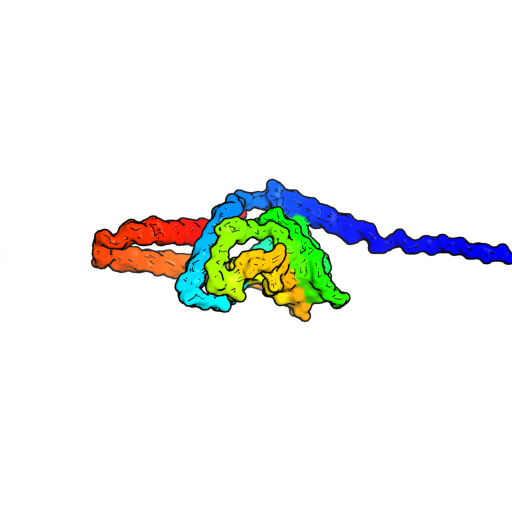TYR A 1 209 ? -5.400 -3.199 -22.766 1.00 50.31 209 TYR A C 1
ATOM 1665 O O . TYR A 1 209 ? -6.449 -3.033 -22.137 1.00 50.31 209 TYR A O 1
ATOM 1673 N N . PHE A 1 210 ? -4.278 -2.532 -22.474 1.00 50.91 210 PHE A N 1
ATOM 1674 C CA . PHE A 1 210 ? -4.169 -1.488 -21.452 1.00 50.91 210 PHE A CA 1
ATOM 1675 C C . PHE A 1 210 ? -5.005 -0.256 -21.820 1.00 50.91 210 PHE A C 1
ATOM 1677 O O . PHE A 1 210 ? -5.815 0.187 -21.007 1.00 50.91 210 PHE A O 1
ATOM 1684 N N . GLN A 1 211 ? -4.933 0.224 -23.070 1.00 44.91 211 GLN A N 1
ATOM 1685 C CA . GLN A 1 211 ? -5.812 1.290 -23.558 1.00 44.91 211 GLN A CA 1
ATOM 1686 C C . GLN A 1 211 ? -7.290 0.898 -23.503 1.00 44.91 211 GLN A C 1
ATOM 1688 O O . GLN A 1 211 ? -8.113 1.745 -23.187 1.00 44.91 211 GLN A O 1
ATOM 1693 N N . HIS A 1 212 ? -7.653 -0.364 -23.744 1.00 46.12 212 HIS A N 1
ATOM 1694 C CA . HIS A 1 212 ? -9.043 -0.823 -23.679 1.00 46.12 212 HIS A CA 1
ATOM 1695 C C . HIS A 1 212 ? -9.573 -0.919 -22.233 1.00 46.12 212 HIS A C 1
ATOM 1697 O O . HIS A 1 212 ? -10.716 -0.528 -21.973 1.00 46.12 212 HIS A O 1
ATOM 1703 N N . LYS A 1 213 ? -8.751 -1.359 -21.261 1.00 46.56 213 LYS A N 1
ATOM 1704 C CA . LYS A 1 213 ? -9.078 -1.255 -19.821 1.00 46.56 213 LYS A CA 1
ATOM 1705 C C . LYS A 1 213 ? -9.181 0.213 -19.381 1.00 46.56 213 LYS A C 1
ATOM 1707 O O . LYS A 1 213 ? -10.171 0.570 -18.744 1.00 46.56 213 LYS A O 1
ATOM 1712 N N . GLN A 1 214 ? -8.243 1.073 -19.792 1.00 41.06 214 GLN A N 1
ATOM 1713 C CA . GLN A 1 214 ? -8.307 2.526 -19.589 1.00 41.06 214 GLN A CA 1
ATOM 1714 C C . GLN A 1 214 ? -9.571 3.128 -20.210 1.00 41.06 214 GLN A C 1
ATOM 1716 O O . GLN A 1 214 ? -10.249 3.903 -19.551 1.00 41.06 214 GLN A O 1
ATOM 1721 N N . PHE A 1 215 ? -9.965 2.741 -21.428 1.00 41.34 215 PHE A N 1
ATOM 1722 C CA . PHE A 1 215 ? -11.178 3.243 -22.081 1.00 41.34 215 PHE A CA 1
ATOM 1723 C C . PHE A 1 215 ? -12.432 2.825 -21.310 1.00 41.34 215 PHE A C 1
ATOM 1725 O O . PHE A 1 215 ? -13.296 3.660 -21.065 1.00 41.34 215 PHE A O 1
ATOM 1732 N N . LYS A 1 216 ? -12.512 1.572 -20.837 1.00 38.66 216 LYS A N 1
ATOM 1733 C CA . LYS A 1 216 ? -13.614 1.106 -19.977 1.00 38.66 216 LYS A CA 1
ATOM 1734 C C . LYS A 1 216 ? -13.685 1.871 -18.653 1.00 38.66 216 LYS A C 1
ATOM 1736 O O . LYS A 1 216 ? -14.780 2.250 -18.239 1.00 38.66 216 LYS A O 1
ATOM 1741 N N . THR A 1 217 ? -12.550 2.126 -18.005 1.00 42.06 217 THR A N 1
ATOM 1742 C CA . THR A 1 217 ? -12.490 2.855 -16.727 1.00 42.06 217 THR A CA 1
ATOM 1743 C C . THR A 1 217 ? -12.749 4.352 -16.914 1.00 42.06 217 THR A C 1
ATOM 1745 O O . THR A 1 217 ? -13.563 4.923 -16.197 1.00 42.06 217 THR A O 1
ATOM 1748 N N . LYS A 1 218 ? -12.164 4.986 -17.934 1.00 40.06 218 LYS A N 1
ATOM 1749 C CA . LYS A 1 218 ? -12.367 6.396 -18.312 1.00 40.06 218 LYS A CA 1
ATOM 1750 C C . LYS A 1 218 ? -13.803 6.657 -18.782 1.00 40.06 218 LYS A C 1
ATOM 1752 O O . LYS A 1 218 ? -14.372 7.692 -18.443 1.00 40.06 218 LYS A O 1
ATOM 1757 N N . PHE A 1 219 ? -14.427 5.702 -19.480 1.00 36.88 219 PHE A N 1
ATOM 1758 C CA . PHE A 1 219 ? -15.851 5.734 -19.832 1.00 36.88 219 PHE A CA 1
ATOM 1759 C C . PHE A 1 219 ? -16.744 5.561 -18.597 1.00 36.88 219 PHE A C 1
ATOM 1761 O O . PHE A 1 219 ? -17.674 6.340 -18.413 1.00 36.88 219 PHE A O 1
ATOM 1768 N N . ARG A 1 220 ? -16.435 4.616 -17.696 1.00 43.41 220 ARG A N 1
ATOM 1769 C CA . ARG A 1 220 ? -17.160 4.455 -16.422 1.00 43.41 220 ARG A CA 1
ATOM 1770 C C . ARG A 1 220 ? -17.062 5.693 -15.532 1.00 43.41 220 ARG A C 1
ATOM 1772 O O . ARG A 1 220 ? -18.086 6.108 -15.005 1.00 43.41 220 ARG A O 1
ATOM 1779 N N . ILE A 1 221 ? -15.886 6.310 -15.416 1.00 46.09 221 ILE A N 1
ATOM 1780 C CA . ILE A 1 221 ? -15.687 7.549 -14.652 1.00 46.09 221 ILE A CA 1
ATOM 1781 C C . ILE A 1 221 ? -16.442 8.706 -15.312 1.00 46.09 221 ILE A C 1
ATOM 1783 O O . ILE A 1 221 ? -17.165 9.404 -14.615 1.00 46.09 221 ILE A O 1
ATOM 1787 N N . ARG A 1 222 ? -16.385 8.878 -16.642 1.00 43.12 222 ARG A N 1
ATOM 1788 C CA . ARG A 1 222 ? -17.198 9.897 -17.338 1.00 43.12 222 ARG A CA 1
ATOM 1789 C C . ARG A 1 222 ? -18.699 9.707 -17.111 1.00 43.12 222 ARG A C 1
ATOM 1791 O O . ARG A 1 222 ? -19.389 10.673 -16.812 1.00 43.12 222 ARG A O 1
ATOM 1798 N N . VAL A 1 223 ? -19.197 8.473 -17.191 1.00 49.50 223 VAL A N 1
ATOM 1799 C CA . VAL A 1 223 ? -20.611 8.152 -16.934 1.00 49.50 223 VAL A CA 1
ATOM 1800 C C . VAL A 1 223 ? -20.980 8.379 -15.465 1.00 49.50 223 VAL A C 1
ATOM 1802 O O . VAL A 1 223 ? -22.066 8.886 -15.190 1.00 49.50 223 VAL A O 1
ATOM 1805 N N . LEU A 1 224 ? -20.094 8.048 -14.520 1.00 48.59 224 LEU A N 1
ATOM 1806 C CA . LEU A 1 224 ? -20.311 8.275 -13.090 1.00 48.59 224 LEU A CA 1
ATOM 1807 C C . LEU A 1 224 ? -20.313 9.772 -12.761 1.00 48.59 224 LEU A C 1
ATOM 1809 O O . LEU A 1 224 ? -21.218 10.230 -12.077 1.00 48.59 224 LEU A O 1
ATOM 1813 N N . VAL A 1 225 ? -19.379 10.547 -13.319 1.00 50.91 225 VAL A N 1
ATOM 1814 C CA . VAL A 1 225 ? -19.312 12.009 -13.171 1.00 50.91 225 VAL A CA 1
ATOM 1815 C C . VAL A 1 225 ? -20.560 12.662 -13.758 1.00 50.91 225 VAL A C 1
ATOM 1817 O O . VAL A 1 225 ? -21.182 13.479 -13.086 1.00 50.91 225 VAL A O 1
ATOM 1820 N N . SER A 1 226 ? -21.008 12.256 -14.950 1.00 49.06 226 SER A N 1
ATOM 1821 C CA . SER A 1 226 ? -22.272 12.744 -15.515 1.00 49.06 226 SER A CA 1
ATOM 1822 C C . SER A 1 226 ? -23.482 12.365 -14.655 1.00 49.06 226 SER A C 1
ATOM 1824 O O . SER A 1 226 ? -24.360 13.197 -14.445 1.00 49.06 226 SER A O 1
ATOM 1826 N N . ARG A 1 227 ? -23.534 11.145 -14.106 1.00 49.00 227 ARG A N 1
ATOM 1827 C CA . ARG A 1 227 ? -24.630 10.699 -13.227 1.00 49.00 227 ARG A CA 1
ATOM 1828 C C . ARG A 1 227 ? -24.652 11.424 -11.886 1.00 49.00 227 ARG A C 1
ATOM 1830 O O . ARG A 1 227 ? -25.729 11.797 -11.437 1.00 49.00 227 ARG A O 1
ATOM 1837 N N . VAL A 1 228 ? -23.492 11.654 -11.278 1.00 53.44 228 VAL A N 1
ATOM 1838 C CA . VAL A 1 228 ? -23.350 12.412 -10.029 1.00 53.44 228 VAL A CA 1
ATOM 1839 C C . VAL A 1 228 ? -23.733 13.871 -10.267 1.00 53.44 228 VAL A C 1
ATOM 1841 O O . VAL A 1 228 ? -24.540 14.407 -9.516 1.00 53.44 228 VAL A O 1
ATOM 1844 N N . HIS A 1 229 ? -23.282 14.481 -11.367 1.00 50.03 229 HIS A N 1
ATOM 1845 C CA . HIS A 1 229 ? -23.642 15.855 -11.724 1.00 50.03 229 HIS A CA 1
ATOM 1846 C C . HIS A 1 229 ? -25.157 16.014 -11.958 1.00 50.03 229 HIS A C 1
ATOM 1848 O O . HIS A 1 229 ? -25.764 16.950 -11.442 1.00 50.03 229 HIS A O 1
ATOM 1854 N N . ILE A 1 230 ? -25.794 15.055 -12.644 1.00 56.88 230 ILE A N 1
ATOM 1855 C CA . ILE A 1 230 ? -27.255 15.007 -12.823 1.00 56.88 230 ILE A CA 1
ATOM 1856 C C . ILE A 1 230 ? -27.976 14.800 -11.483 1.00 56.88 230 ILE A C 1
ATOM 1858 O O . ILE A 1 230 ? -28.969 15.473 -11.214 1.00 56.88 230 ILE A O 1
ATOM 1862 N N . TYR A 1 231 ? -27.488 13.904 -10.620 1.00 51.44 231 TYR A N 1
ATOM 1863 C CA . TYR A 1 231 ? -28.097 13.640 -9.314 1.00 51.44 231 TYR A CA 1
ATOM 1864 C C . TYR A 1 231 ? -28.023 14.865 -8.398 1.00 51.44 231 TYR A C 1
ATOM 1866 O O . TYR A 1 231 ? -29.020 15.226 -7.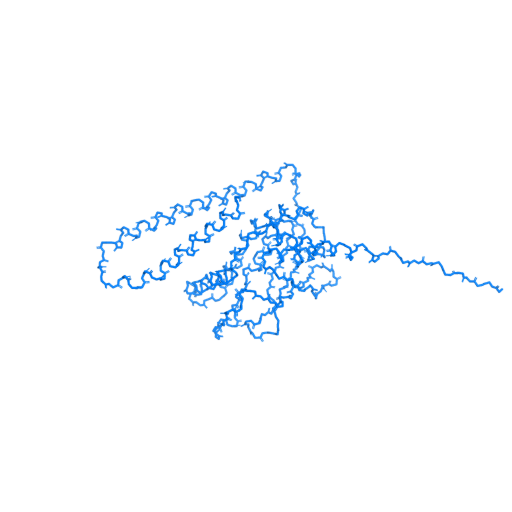780 1.00 51.44 231 TYR A O 1
ATOM 1874 N N . ILE A 1 232 ? -26.884 15.561 -8.381 1.00 52.31 232 ILE A N 1
ATOM 1875 C CA . ILE A 1 232 ? -26.706 16.831 -7.670 1.00 52.31 232 ILE A CA 1
ATOM 1876 C C . ILE A 1 232 ? -27.680 17.878 -8.216 1.00 52.31 232 ILE A C 1
ATOM 1878 O O . ILE A 1 232 ? -28.384 18.502 -7.429 1.00 52.31 232 ILE A O 1
ATOM 1882 N N . TYR A 1 233 ? -27.800 18.025 -9.539 1.00 53.62 233 TYR A N 1
ATOM 1883 C CA . TYR A 1 233 ? -28.718 18.989 -10.157 1.00 53.62 233 TYR A CA 1
ATOM 1884 C C . TYR A 1 233 ? -30.193 18.698 -9.816 1.00 53.62 233 TYR A C 1
ATOM 1886 O O . TYR A 1 233 ? -30.952 19.600 -9.459 1.00 53.62 233 TYR A O 1
ATOM 1894 N N . ILE A 1 234 ? -30.600 17.423 -9.837 1.00 55.72 234 ILE A N 1
ATOM 1895 C CA . ILE A 1 234 ? -31.957 16.984 -9.471 1.00 55.72 234 ILE A CA 1
ATOM 1896 C C . ILE A 1 234 ? -32.223 17.174 -7.970 1.00 55.72 234 ILE A C 1
ATOM 1898 O O . ILE A 1 234 ? -33.310 17.616 -7.589 1.00 55.72 234 ILE A O 1
ATOM 1902 N N . MET A 1 235 ? -31.252 16.858 -7.111 1.00 50.12 235 MET A N 1
ATOM 1903 C CA . MET A 1 235 ? -31.375 17.018 -5.659 1.00 50.12 235 MET A CA 1
ATOM 1904 C C . MET A 1 235 ? -31.426 18.497 -5.265 1.00 50.12 235 MET A C 1
ATOM 1906 O O . MET A 1 235 ? -32.269 18.869 -4.449 1.00 50.12 235 MET A O 1
ATOM 1910 N N . HIS A 1 236 ? -30.625 19.356 -5.903 1.00 48.19 236 HIS A N 1
ATOM 1911 C CA . HIS A 1 236 ? -30.665 20.809 -5.708 1.00 48.19 236 HIS A CA 1
ATOM 1912 C C . HIS A 1 236 ? -31.996 21.407 -6.207 1.00 48.19 236 HIS A C 1
ATOM 1914 O O . HIS A 1 236 ? -32.621 22.205 -5.507 1.00 48.19 236 HIS A O 1
ATOM 1920 N N . GLY A 1 237 ? -32.508 20.945 -7.357 1.00 49.34 237 GLY A N 1
ATOM 1921 C CA . GLY A 1 237 ? -33.801 21.372 -7.914 1.00 49.34 237 GLY A CA 1
ATOM 1922 C C . GLY A 1 237 ? -35.043 20.870 -7.153 1.00 49.34 237 GLY A C 1
ATOM 1923 O O . GLY A 1 237 ? -36.119 21.469 -7.242 1.00 49.34 237 GLY A O 1
ATOM 1924 N N . ARG A 1 238 ? -34.934 19.781 -6.379 1.00 44.59 238 ARG A N 1
ATOM 1925 C CA . ARG A 1 238 ? -36.008 19.293 -5.487 1.00 44.59 238 ARG A CA 1
ATOM 1926 C C . ARG A 1 238 ? -35.917 19.874 -4.074 1.00 44.59 238 ARG A C 1
ATOM 1928 O O . ARG A 1 238 ? -36.960 20.124 -3.474 1.00 44.59 238 ARG A O 1
ATOM 1935 N N . ALA A 1 239 ? -34.712 20.128 -3.561 1.00 43.66 239 ALA A N 1
ATOM 1936 C CA . ALA A 1 239 ? -34.491 20.744 -2.252 1.00 43.66 239 ALA A CA 1
ATOM 1937 C C . ALA A 1 239 ? -34.937 22.215 -2.196 1.00 43.66 239 ALA A C 1
ATOM 1939 O O . ALA A 1 239 ? -35.459 22.637 -1.170 1.00 43.66 239 ALA A O 1
ATOM 1940 N N . ALA A 1 240 ? -34.831 22.960 -3.302 1.00 46.94 240 ALA A N 1
ATOM 1941 C CA . ALA A 1 240 ? -35.262 24.359 -3.389 1.00 46.94 240 ALA A CA 1
ATOM 1942 C C . ALA A 1 240 ? -36.790 24.576 -3.279 1.00 46.94 240 ALA A C 1
ATOM 1944 O O . ALA A 1 240 ? -37.237 25.713 -3.181 1.00 46.94 240 ALA A O 1
ATOM 1945 N N . ARG A 1 241 ? -37.607 23.509 -3.290 1.00 50.34 241 ARG A N 1
ATOM 1946 C CA . ARG A 1 241 ? -39.078 23.601 -3.197 1.00 50.34 241 ARG A CA 1
ATOM 1947 C C . ARG A 1 241 ? -39.662 23.278 -1.819 1.00 50.34 241 ARG A C 1
ATOM 1949 O O . ARG A 1 241 ? -40.867 23.424 -1.644 1.00 50.34 241 ARG A O 1
ATOM 1956 N N . LYS A 1 242 ? -38.865 22.818 -0.846 1.00 47.62 242 LYS A N 1
ATOM 1957 C CA . LYS A 1 242 ? -39.371 22.424 0.481 1.00 47.62 242 LYS A CA 1
ATOM 1958 C C . LYS A 1 242 ? -38.470 22.956 1.605 1.00 47.62 242 LYS A C 1
ATOM 1960 O O . LYS A 1 242 ? -37.421 22.380 1.871 1.00 47.62 242 LYS A O 1
ATOM 1965 N N . LEU A 1 243 ? -38.977 23.999 2.271 1.00 47.47 243 LEU A N 1
ATOM 1966 C CA . LEU A 1 243 ? -38.557 24.624 3.540 1.00 47.47 243 LEU A CA 1
ATOM 1967 C C . LEU A 1 243 ? -37.260 25.480 3.533 1.00 47.47 243 LEU A C 1
ATOM 1969 O O . LEU A 1 243 ? -36.173 24.915 3.413 1.00 47.47 243 LEU A O 1
ATOM 1973 N N . PRO A 1 244 ? -37.357 26.818 3.746 1.00 48.94 244 PRO A N 1
ATOM 1974 C CA . PRO A 1 244 ? -36.211 27.739 3.667 1.00 48.94 244 PRO A CA 1
ATOM 1975 C C . PRO A 1 244 ? -35.240 27.761 4.869 1.00 48.94 244 PRO A C 1
ATOM 1977 O O . PRO A 1 244 ? -34.051 27.975 4.653 1.00 48.94 244 PRO A O 1
ATOM 1980 N N . ASP A 1 245 ? -35.672 27.515 6.114 1.00 47.50 245 ASP A N 1
ATOM 1981 C CA . ASP A 1 245 ? -34.972 28.163 7.250 1.00 47.50 245 ASP A CA 1
ATOM 1982 C C . ASP A 1 245 ? -34.125 27.300 8.206 1.00 47.50 245 ASP A C 1
AT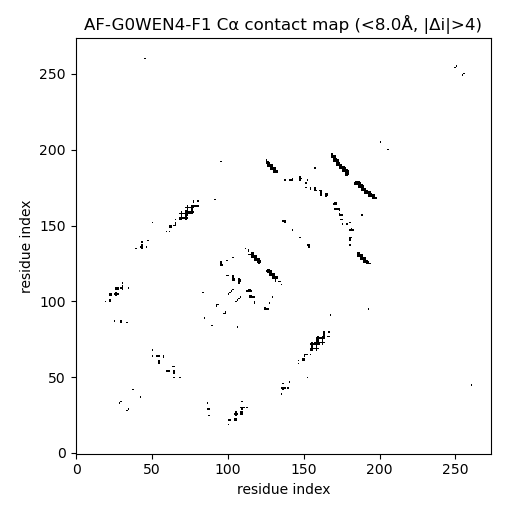OM 1984 O O . ASP A 1 245 ? -33.520 27.840 9.124 1.00 47.50 245 ASP A O 1
ATOM 1988 N N . ALA A 1 246 ? -33.960 25.989 7.989 1.00 44.81 246 ALA A N 1
ATOM 1989 C CA . ALA A 1 246 ? -33.093 25.162 8.861 1.00 44.81 246 ALA A CA 1
ATOM 1990 C C . ALA A 1 246 ? -31.980 24.386 8.129 1.00 44.81 246 ALA A C 1
ATOM 1992 O O . ALA A 1 246 ? -31.104 23.791 8.754 1.00 44.81 246 ALA A O 1
ATOM 1993 N N . ARG A 1 247 ? -31.965 24.400 6.789 1.00 43.41 247 ARG A N 1
ATOM 1994 C CA . ARG A 1 247 ? -30.976 23.662 5.977 1.00 43.41 247 ARG A CA 1
ATOM 1995 C C . ARG A 1 247 ? -29.677 24.423 5.720 1.00 43.41 247 ARG A C 1
ATOM 1997 O O . ARG A 1 247 ? -28.667 23.796 5.406 1.00 43.41 247 ARG A O 1
ATOM 2004 N N . ASN A 1 248 ? -29.678 25.746 5.866 1.00 43.34 248 ASN A N 1
ATOM 2005 C CA . ASN A 1 248 ? -28.557 26.591 5.448 1.00 43.34 248 ASN A CA 1
ATOM 2006 C C . ASN A 1 248 ? -27.322 26.521 6.362 1.00 43.34 248 ASN A C 1
ATOM 2008 O O . ASN A 1 248 ? -26.258 26.956 5.934 1.00 43.34 248 ASN A O 1
ATOM 2012 N N . MET A 1 249 ? -27.412 25.948 7.567 1.00 40.56 249 MET A N 1
ATOM 2013 C CA . MET A 1 249 ? -26.261 25.889 8.481 1.00 40.56 249 MET A CA 1
ATOM 2014 C C . MET A 1 249 ? -25.506 24.549 8.417 1.00 40.56 249 MET A C 1
ATOM 2016 O O . MET A 1 249 ? -24.280 24.544 8.406 1.00 40.56 249 MET A O 1
ATOM 2020 N N . TYR A 1 250 ? -26.211 23.420 8.259 1.00 39.03 250 TYR A N 1
ATOM 2021 C CA . TYR A 1 250 ? -25.585 22.088 8.171 1.00 39.03 250 TYR A CA 1
ATOM 2022 C C . TYR A 1 250 ? -25.138 21.697 6.748 1.00 39.03 250 TYR A C 1
ATOM 2024 O O . TYR A 1 250 ? -24.112 21.035 6.592 1.00 39.03 250 TYR A O 1
ATOM 2032 N N . LEU A 1 251 ? -25.840 22.132 5.688 1.00 43.12 251 LEU A N 1
ATOM 2033 C CA . LEU A 1 251 ? -25.441 21.823 4.301 1.00 43.12 251 LEU A CA 1
ATOM 2034 C C . LEU A 1 251 ? -24.333 22.733 3.745 1.00 43.12 251 LEU A C 1
ATOM 2036 O O . LEU A 1 251 ? -23.633 22.320 2.821 1.00 43.12 251 LEU A O 1
ATOM 2040 N N . ASN A 1 252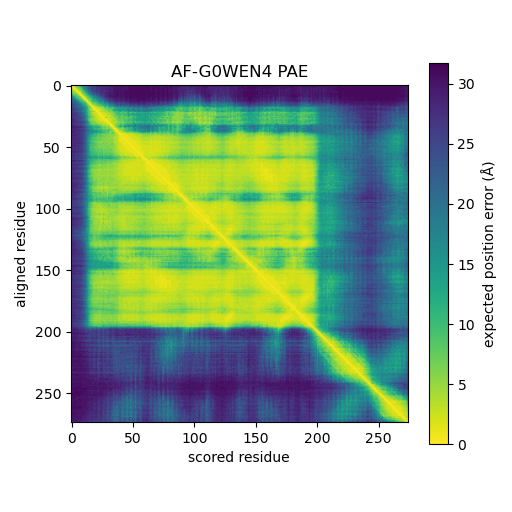 ? -24.148 23.949 4.273 1.00 43.62 252 ASN A N 1
ATOM 2041 C CA . ASN A 1 252 ? -23.173 24.888 3.705 1.00 43.62 252 ASN A CA 1
ATOM 2042 C C . ASN A 1 252 ? -21.722 24.599 4.101 1.00 43.62 252 ASN A C 1
ATOM 2044 O O . ASN A 1 252 ? -20.832 25.027 3.378 1.00 43.62 252 ASN A O 1
ATOM 2048 N N . VAL A 1 253 ? -21.462 23.872 5.190 1.00 43.50 253 VAL A N 1
ATOM 2049 C CA . VAL A 1 253 ? -20.081 23.586 5.620 1.00 43.50 253 VAL A CA 1
ATOM 2050 C C . VAL A 1 253 ? -19.670 22.178 5.192 1.00 43.50 253 VAL A C 1
ATOM 2052 O O . VAL A 1 253 ? -18.780 22.035 4.360 1.00 43.50 253 VAL A O 1
ATOM 2055 N N . HIS A 1 254 ? -20.386 21.136 5.625 1.00 43.00 254 HIS A N 1
ATOM 2056 C CA . HIS A 1 254 ? -20.048 19.751 5.264 1.00 43.00 254 HIS A CA 1
ATOM 2057 C C . HIS A 1 254 ? -20.287 19.431 3.785 1.00 43.00 254 HIS A C 1
ATOM 2059 O O . HIS A 1 254 ? -19.458 18.782 3.154 1.00 43.00 254 HIS A O 1
ATOM 2065 N N . GLY A 1 255 ? -21.387 19.923 3.206 1.00 44.34 255 GLY A N 1
ATOM 2066 C CA . GLY A 1 255 ? -21.700 19.701 1.795 1.00 44.34 255 GLY A CA 1
ATOM 2067 C C . GLY A 1 255 ? -20.721 20.409 0.863 1.00 44.34 255 GLY A C 1
ATOM 2068 O O . GLY A 1 255 ? -20.302 19.819 -0.125 1.00 44.34 255 GLY A O 1
ATOM 2069 N N . ARG A 1 256 ? -20.298 21.639 1.194 1.00 43.47 256 ARG A N 1
ATOM 2070 C CA . ARG A 1 256 ? -19.316 22.387 0.391 1.00 43.47 256 ARG A CA 1
ATOM 2071 C C . ARG A 1 256 ? -17.902 21.842 0.541 1.00 43.47 256 ARG A C 1
ATOM 2073 O O . ARG A 1 256 ? -17.213 21.768 -0.465 1.00 43.47 256 ARG A O 1
ATOM 2080 N N . ILE A 1 257 ? -17.490 21.412 1.735 1.00 45.34 257 ILE A N 1
ATOM 2081 C CA . ILE A 1 257 ? -16.191 20.751 1.939 1.00 45.34 257 ILE A CA 1
ATOM 2082 C C . ILE A 1 257 ? -16.160 19.423 1.188 1.00 45.34 257 ILE A C 1
ATOM 2084 O O . ILE A 1 257 ? -15.220 19.180 0.444 1.00 45.34 257 ILE A O 1
ATOM 2088 N N . PHE A 1 258 ? -17.216 18.612 1.274 1.00 44.56 258 PHE A N 1
ATOM 2089 C CA . PHE A 1 258 ? -17.295 17.364 0.522 1.00 44.56 258 PHE A CA 1
ATOM 2090 C C . PHE A 1 258 ? -17.276 17.599 -0.991 1.00 44.56 258 PHE A C 1
ATOM 2092 O O . PHE A 1 258 ? -16.580 16.903 -1.723 1.00 44.56 258 PHE A O 1
ATOM 2099 N N . PHE A 1 259 ? -17.986 18.625 -1.466 1.00 44.66 259 PHE A N 1
ATOM 2100 C CA . PHE A 1 259 ? -17.994 18.988 -2.878 1.00 44.66 259 PHE A CA 1
ATOM 2101 C C . PHE A 1 259 ? -16.635 19.488 -3.351 1.00 44.66 259 PHE A C 1
ATOM 2103 O O . PHE A 1 259 ? -16.181 19.066 -4.404 1.00 44.66 259 PHE A O 1
ATOM 2110 N N . ILE A 1 260 ? -15.984 20.356 -2.573 1.00 48.53 260 ILE A N 1
ATOM 2111 C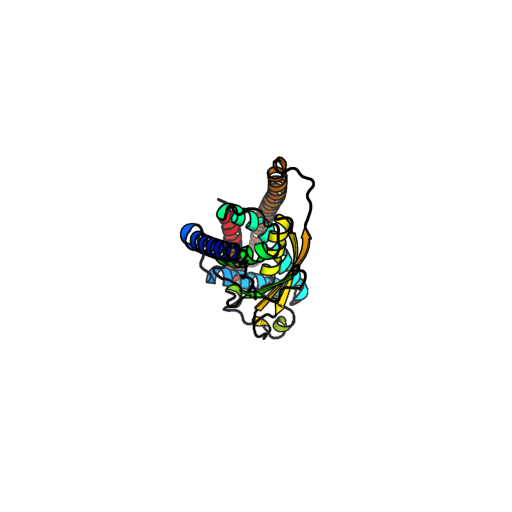 CA . ILE A 1 260 ? -14.666 20.909 -2.881 1.00 48.53 260 ILE A CA 1
ATOM 2112 C C . ILE A 1 260 ? -13.629 19.798 -2.860 1.00 48.53 260 ILE A C 1
ATOM 2114 O O . ILE A 1 260 ? -12.897 19.692 -3.827 1.00 48.53 260 ILE A O 1
ATOM 2118 N N . VAL A 1 261 ? -13.616 18.931 -1.847 1.00 48.88 261 VAL A N 1
ATOM 2119 C CA . VAL A 1 261 ? -12.677 17.807 -1.715 1.00 48.88 261 VAL A CA 1
ATOM 2120 C C . VAL A 1 261 ? -12.913 16.751 -2.796 1.00 48.88 261 VAL A C 1
ATOM 2122 O O . VAL A 1 261 ? -11.954 16.255 -3.375 1.00 48.88 261 VAL A O 1
ATOM 2125 N N . PHE A 1 262 ? -14.165 16.453 -3.152 1.00 49.12 262 PHE A N 1
ATOM 2126 C CA . PHE A 1 262 ? -14.487 15.526 -4.238 1.00 49.12 262 PHE A CA 1
ATOM 2127 C C . PHE A 1 262 ? -14.138 16.106 -5.613 1.00 49.12 262 PHE A C 1
ATOM 2129 O O . PHE A 1 262 ? -13.563 15.400 -6.436 1.00 49.12 262 PHE A O 1
ATOM 2136 N N . PHE A 1 263 ? -14.420 17.391 -5.867 1.00 47.06 263 PHE A N 1
ATOM 2137 C CA . PHE A 1 263 ? -13.979 18.065 -7.094 1.00 47.06 263 PHE A CA 1
ATOM 2138 C C . PHE A 1 263 ? -12.459 18.203 -7.141 1.00 47.06 263 PHE A C 1
ATOM 2140 O O . PHE A 1 263 ? -11.894 18.010 -8.208 1.00 47.06 263 PHE A O 1
ATOM 2147 N N . PHE A 1 264 ? -11.791 18.472 -6.015 1.00 46.72 264 PHE A N 1
ATOM 2148 C CA . PHE A 1 264 ? -10.332 18.526 -5.934 1.00 46.72 264 PHE A CA 1
ATOM 2149 C C . PHE A 1 264 ? -9.716 17.152 -6.147 1.00 46.72 264 PHE A C 1
ATOM 2151 O O . PHE A 1 264 ? -8.742 17.063 -6.869 1.00 46.72 264 PHE A O 1
ATOM 2158 N N . LEU A 1 265 ? -10.288 16.076 -5.602 1.00 49.97 265 LEU A N 1
ATOM 2159 C CA . LEU A 1 265 ? -9.845 14.704 -5.857 1.00 49.97 265 LEU A CA 1
ATOM 2160 C C . LEU A 1 265 ? -10.070 14.311 -7.312 1.00 49.97 265 LEU A C 1
ATOM 2162 O O . LEU A 1 265 ? -9.195 13.709 -7.922 1.00 49.97 265 LEU A O 1
ATOM 2166 N N . LEU A 1 266 ? -11.215 14.670 -7.894 1.00 48.22 266 LEU A N 1
ATOM 2167 C CA . LEU A 1 266 ? -11.505 14.400 -9.298 1.00 48.22 266 LEU A CA 1
ATOM 2168 C C . LEU A 1 266 ? -10.570 15.199 -10.215 1.00 48.22 266 LEU A C 1
ATOM 2170 O O . LEU A 1 266 ? -10.067 14.654 -11.191 1.00 48.22 266 LEU A O 1
ATOM 2174 N N . TYR A 1 267 ? -10.307 16.462 -9.879 1.00 42.69 267 TYR A N 1
ATOM 2175 C CA . TYR A 1 267 ? -9.373 17.331 -10.588 1.00 42.69 267 TYR A CA 1
ATOM 2176 C C . TYR A 1 267 ? -7.931 16.859 -10.398 1.00 42.69 267 TYR A C 1
ATOM 2178 O O . TYR A 1 267 ? -7.196 16.789 -11.365 1.00 42.69 267 TYR A O 1
ATOM 2186 N N . PHE A 1 268 ? -7.547 16.413 -9.205 1.00 45.03 268 PHE A N 1
ATOM 2187 C CA . PHE A 1 268 ? -6.226 15.871 -8.900 1.00 45.03 268 PHE A CA 1
ATOM 2188 C C . PHE A 1 268 ? -5.972 14.542 -9.627 1.00 45.03 268 PHE A C 1
ATOM 2190 O O . PHE A 1 268 ? -4.944 14.372 -10.275 1.00 45.03 268 PHE A O 1
ATOM 2197 N N . PHE A 1 269 ? -6.956 13.639 -9.658 1.00 42.69 269 PHE A N 1
ATOM 2198 C CA . PHE A 1 269 ? -6.895 12.411 -10.461 1.00 42.69 269 PHE A CA 1
ATOM 2199 C C . PHE A 1 269 ? -6.912 12.661 -11.977 1.00 42.69 269 PHE A C 1
ATOM 2201 O O . PHE A 1 269 ? -6.518 11.776 -12.743 1.00 42.69 269 PHE A O 1
ATOM 2208 N N . VAL A 1 270 ? -7.397 13.824 -12.419 1.00 39.09 270 VAL A N 1
ATOM 2209 C CA . VAL A 1 270 ? -7.371 14.256 -13.824 1.00 39.09 270 VAL A CA 1
ATOM 2210 C C . VAL A 1 270 ? -6.061 14.984 -14.158 1.00 39.09 270 VAL A C 1
ATOM 2212 O O . VAL A 1 270 ? -5.509 14.723 -15.221 1.00 39.09 270 VAL A O 1
ATOM 2215 N N . SER A 1 271 ? -5.519 15.805 -13.256 1.00 34.94 271 SER A N 1
ATOM 2216 C CA . SER A 1 271 ? -4.274 16.570 -13.424 1.00 34.94 271 SER A CA 1
ATOM 2217 C C . SER A 1 271 ? -3.011 15.723 -13.310 1.00 34.94 271 SER A C 1
ATOM 2219 O O . SER A 1 271 ? -2.053 16.018 -14.002 1.00 34.94 271 SER A O 1
ATOM 2221 N N . ILE A 1 272 ? -3.014 14.605 -12.571 1.00 39.62 272 ILE A N 1
ATOM 2222 C CA . ILE A 1 272 ? -1.912 13.617 -12.635 1.00 39.62 272 ILE A CA 1
ATOM 2223 C C . ILE A 1 272 ? -1.779 12.995 -14.051 1.00 39.62 272 ILE A C 1
ATOM 2225 O O . ILE A 1 272 ? -0.816 12.294 -14.337 1.00 39.62 272 ILE A O 1
ATOM 2229 N N . ASN A 1 273 ? -2.748 13.213 -14.950 1.00 35.56 273 ASN A N 1
ATOM 2230 C CA . ASN A 1 273 ? -2.801 12.620 -16.291 1.00 35.56 273 ASN A CA 1
ATOM 2231 C C . ASN A 1 273 ? -2.850 13.650 -17.445 1.00 35.56 273 ASN A C 1
ATOM 2233 O O . ASN A 1 273 ? -3.346 13.308 -18.526 1.00 35.56 273 ASN A O 1
ATOM 2237 N N . VAL A 1 274 ? -2.357 14.878 -17.247 1.00 30.94 274 VAL A N 1
ATOM 2238 C CA . VAL A 1 274 ? -2.063 15.817 -18.350 1.00 30.94 274 VAL A CA 1
ATOM 2239 C C . VAL A 1 274 ? -0.580 16.137 -18.370 1.00 30.94 274 VAL A C 1
ATOM 2241 O O . VAL A 1 274 ? -0.047 16.444 -17.287 1.00 30.94 274 VAL A O 1
#

Radius of gyration: 23.09 Å; Cα contacts (8 Å, |Δi|>4): 285; chains: 1; bounding box: 97×58×50 Å

pLDDT: mean 71.16, std 20.6, range [30.45, 96.25]

InterPro domains:
  IPR007194 Transport protein particle (TRAPP) component [PF04051] (43-192)
  IPR016721 Bet3 family [PTHR13048] (28-204)
  IPR016721 Bet3 family [cd14942] (39-195)
  IPR024096 NO signalling/Golgi transport ligand-binding domain superfamily [SSF111126] (36-197)

Secondary structure (DSSP, 8-state):
--PPP------SSSHHHHHHHHHHHHHHHHHHHT-----HHHHHHHHHHHHHHHHHHTTT-HHHHHHHHHHHHHHHHHHHHHHHHHHH-PPPPSSHHHHHHHIIIIIHHHHHS--PEEE---TTSSEEEEEES--TTTTT----TTGGGT--TTHHHHHHHHHHHHHTTEEEEEEEEE-GGGT-SSEEEEEEEEEE----S-GGGHHHHHHHHHHHHHHHHHHHHHHHHHHHHHHHHHHTTS-SSSSTTTTTTHHHHHHHHHHHHHHHHHHTT-

Nearest PDB structures (foldseek):
  7kmt-assembly1_F  TM=9.781E-01  e=3.652E-25  Saccharomyces cerevisiae
  7e2d-assembly1_C  TM=9.594E-01  e=2.172E-23  Saccharomyces cerevisiae S288C
  1wc9-assembly1_A-2  TM=9.798E-01  e=5.415E-17  Mus musculus
  2j3t-assembly1_A  TM=9.723E-01  e=2.574E-16  Mus musculus
  2cfh-assembly1_A  TM=9.635E-01  e=5.765E-16  Homo sapiens

Mean predicted aligned error: 14.75 Å

Organism: Naumovozyma dairenensis (strain ATCC 10597 / BCRC 20456 / CBS 421 / NBRC 0211 / NRRL Y-12639) (NCBI:txid1071378)

Foldseek 3Di:
DDDDDDDDDDDDPPPPVVVLVVLLVLQQCCQVPPADDDDLVLVLVLLVVVLVVLCVVVVNPQVVSLVVLLQLLLVVLLVVLVLQCVSRVDDQDPALVVVLSNCQRHVCCNPVVHRWDWADADPVSQKIKTWGPDDSNCPPDADDPSCLVRHPSNSSNQNNVCNNCVNSQFRKHKDWPDDVNSVDPTTMIMIGTPDRHDDPDPPVCVVVVSVVVVCVVVVVVVVVVVVVVVVVVVCVVVVVVDDDDDCCPVCVPVVVVCVVSVVVVVVVVVVSPD

Sequence (274 aa):
MSKPQPSGTTSATSSSSSQIKSLKLTGEDIWKNKTEKINTELFTLTYGSIVSQLCNDFQRDFEKVNENLFSMGYNIGVRLIEDFLARTALPRCENLVNTSEVISLCAFKIFLNITPQITNWDRKKEAFSLILIDNPLSEFVELPMDAMKELWYSNILCGVLKGALEMVQLDCDVWFVSDILRGDPQTELRIKLNRILKDEIPIGRRLSYFQHKQFKTKFRIRVLVSRVHIYIYIMHGRAARKLPDARNMYLNVHGRIFFIVFFFLLYFFVSINV